Protein 7NFP (pdb70)

B-factor: mean 18.3, std 9.17, range [8.58, 90.01]

Radius of gyration: 16.6 Å; Cα contacts (8 Å, |Δi|>4): 398; chains: 7; bounding box: 24×45×26 Å

Secondary structure (DSSP, 8-state):
-HHHHHHHHHHHHHHHH--HHHHHHHHH-/-HHHHHHHHHHHHHHHH--HHHHHHHHH-/-HHHHHHHHHHHHHHHH--HHHHHHHHH-/-HHHHHHHHHHHHHHHH--HHHHHHHHH-/-HHHHHHHHHHHHHHHH--HHHHHHHHH-/-HHHHHHHHHHHHHHHH--HHHHHHHHH-/-HHHHHHHHHHHHHHHH--HHHHHHHHH-

Structure (mmCIF, N/CA/C/O backbone):
data_7NFP
#
_entry.id   7NFP
#
_cell.length_a   62.180
_cell.length_b   130.720
_cell.length_c   61.180
_cell.angle_alpha   90.00
_cell.angle_beta   90.00
_cell.angle_gamma   90.00
#
_symmetry.space_group_name_H-M   'C 2 2 21'
#
loop_
_entity.id
_entity.type
_entity.pdbx_description
1 polymer CC-Type2-(LaId)4-I17K
2 non-polymer GLYCEROL
3 water water
#
loop_
_atom_site.group_PDB
_atom_site.id
_atom_site.type_symbol
_atom_site.label_atom_id
_atom_site.label_alt_id
_atom_site.label_comp_id
_atom_site.label_asym_id
_atom_site.label_entity_id
_atom_site.label_seq_id
_atom_site.pdbx_PDB_ins_code
_atom_site.Cartn_x
_atom_site.Cartn_y
_atom_site.Cartn_z
_atom_site.occupancy
_atom_site.B_iso_or_equiv
_atom_site.auth_seq_id
_atom_site.auth_comp_id
_atom_site.auth_asym_id
_atom_site.auth_atom_id
_atom_site.pdbx_PDB_model_num
ATOM 4 N N . GLY A 1 2 ? 36.476 64.003 36.479 1.00 37.55 2 GLY A N 1
ATOM 5 C CA . GLY A 1 2 ? 36.850 64.057 35.077 1.00 30.31 2 GLY A CA 1
ATOM 6 C C . GLY A 1 2 ? 36.667 62.776 34.289 1.00 24.27 2 GLY A C 1
ATOM 7 O O . GLY A 1 2 ? 36.717 61.683 34.853 1.00 21.83 2 GLY A O 1
ATOM 8 N N . GLU A 1 3 ? 36.472 62.920 32.974 1.00 21.50 3 GLU A N 1
ATOM 9 C CA . GLU A 1 3 ? 36.305 61.754 32.114 1.00 22.25 3 GLU A CA 1
ATOM 10 C C . GLU A 1 3 ? 37.568 60.910 32.052 1.00 18.36 3 GLU A C 1
ATOM 11 O O . GLU A 1 3 ? 37.480 59.681 31.950 1.00 17.86 3 GLU A O 1
ATOM 17 N N . ILE A 1 4 ? 38.748 61.532 32.107 1.00 16.02 4 ILE A N 1
ATOM 18 C CA . ILE A 1 4 ? 39.980 60.746 32.079 1.00 15.24 4 ILE A CA 1
ATOM 19 C C . ILE A 1 4 ? 40.111 59.906 33.347 1.00 14.35 4 ILE A C 1
ATOM 20 O O . ILE A 1 4 ? 40.384 58.701 33.286 1.00 14.96 4 ILE A O 1
ATOM 25 N N . ALA A 1 5 ? 39.894 60.521 34.514 1.00 14.76 5 ALA A N 1
ATOM 26 C CA . ALA A 1 5 ? 39.950 59.767 35.764 1.00 15.06 5 ALA A CA 1
ATOM 27 C C . ALA A 1 5 ? 38.904 58.659 35.786 1.00 14.70 5 ALA A C 1
ATOM 28 O O . ALA A 1 5 ? 39.180 57.546 36.253 1.00 15.57 5 ALA A O 1
ATOM 30 N N . LYS A 1 6 ? 37.700 58.941 35.276 1.00 14.43 6 LYS A N 1
ATOM 31 C CA . LYS A 1 6 ? 36.664 57.912 35.220 1.00 15.96 6 LYS A CA 1
ATOM 32 C C . LYS A 1 6 ? 37.098 56.738 34.349 1.00 14.78 6 LYS A C 1
ATOM 33 O O . LYS A 1 6 ? 36.874 55.572 34.703 1.00 15.48 6 LYS A O 1
ATOM 39 N N . ALA A 1 7 ? 37.709 57.026 33.197 1.00 13.61 7 ALA A N 1
ATOM 40 C CA . ALA A 1 7 ? 38.174 55.958 32.318 1.00 13.08 7 ALA A CA 1
ATOM 41 C C . ALA A 1 7 ? 39.294 55.152 32.967 1.00 12.46 7 ALA A C 1
ATOM 42 O O . ALA A 1 7 ? 39.358 53.927 32.804 1.00 13.14 7 ALA A O 1
ATOM 44 N N . LEU A 1 8 ? 40.186 55.819 33.709 1.00 12.67 8 LEU A N 1
ATOM 45 C CA . LEU A 1 8 ? 41.227 55.099 34.438 1.00 11.77 8 LEU A CA 1
ATOM 46 C C . LEU A 1 8 ? 40.628 54.194 35.509 1.00 12.18 8 LEU A C 1
ATOM 47 O O . LEU A 1 8 ? 41.113 53.077 35.728 1.00 12.23 8 LEU A O 1
ATOM 52 N N . ARG A 1 9 ? 39.571 54.651 36.188 1.00 11.93 9 ARG A N 1
ATOM 53 C CA . ARG A 1 9 ? 38.902 53.788 37.158 1.00 12.64 9 ARG A CA 1
ATOM 54 C C . ARG A 1 9 ? 38.228 52.607 36.472 1.00 13.01 9 ARG A C 1
ATOM 55 O O . ARG A 1 9 ? 38.160 51.510 37.043 1.00 14.06 9 ARG A O 1
ATOM 63 N N . GLU A 1 10 ? 37.740 52.807 35.247 1.00 11.84 10 GLU A N 1
ATOM 64 C CA . GLU A 1 10 ? 37.156 51.703 34.500 1.00 13.22 10 GLU A CA 1
ATOM 65 C C . GLU A 1 10 ? 38.219 50.674 34.141 1.00 11.78 10 GLU A C 1
ATOM 66 O O . GLU A 1 10 ? 37.954 49.463 34.152 1.00 11.67 10 GLU A O 1
ATOM 72 N N . ILE A 1 11 ? 39.431 51.139 33.827 1.00 11.33 11 ILE A N 1
ATOM 73 C CA . ILE A 1 11 ? 40.555 50.234 33.599 1.00 10.40 11 ILE A CA 1
ATOM 74 C C . ILE A 1 11 ? 40.867 49.445 34.865 1.00 10.33 11 ILE A C 1
ATOM 75 O O . ILE A 1 11 ? 41.060 48.224 34.822 1.00 10.86 11 ILE A O 1
ATOM 80 N N . ALA A 1 12 ? 40.920 50.127 36.016 1.00 10.29 12 ALA A N 1
ATOM 81 C CA . ALA A 1 12 ? 41.167 49.431 37.280 1.00 10.23 12 ALA A CA 1
ATOM 82 C C . ALA A 1 12 ? 40.122 48.347 37.528 1.00 10.94 12 ALA A C 1
ATOM 83 O O . ALA A 1 12 ? 40.456 47.239 37.974 1.00 11.51 12 ALA A O 1
ATOM 85 N N . LYS A 1 13 ? 38.854 48.652 37.246 1.00 11.98 13 LYS A N 1
ATOM 86 C CA . LYS A 1 13 ? 37.781 47.682 37.444 1.00 11.78 13 LYS A CA 1
ATOM 87 C C . LYS A 1 13 ? 37.974 46.468 36.546 1.00 10.57 13 LYS A C 1
ATOM 88 O O . LYS A 1 13 ? 37.765 45.323 36.977 1.00 11.83 13 LYS A O 1
ATOM 94 N N . ALA A 1 14 ? 38.403 46.698 35.301 1.00 10.20 14 ALA A N 1
ATOM 95 C CA . ALA A 1 14 ? 38.658 45.594 34.384 1.00 10.04 14 ALA A CA 1
ATOM 96 C C . ALA A 1 14 ? 39.832 44.752 34.858 1.00 9.37 14 ALA A C 1
ATOM 97 O O . ALA A 1 14 ? 39.828 43.525 34.695 1.00 10.73 14 ALA A O 1
ATOM 99 N N . LEU A 1 15 ? 40.850 45.390 35.444 1.00 9.73 15 LEU A N 1
ATOM 100 C CA . LEU A 1 15 ? 41.986 44.637 35.969 1.00 9.84 15 LEU A CA 1
ATOM 101 C C . LEU A 1 15 ? 41.573 43.796 37.171 1.00 9.36 15 LEU A C 1
ATOM 102 O O . LEU A 1 15 ? 42.044 42.662 37.328 1.00 10.03 15 LEU A O 1
ATOM 107 N N . ARG A 1 16 ? 40.690 44.326 38.030 1.00 10.54 16 ARG A N 1
ATOM 108 C CA . ARG A 1 16 ? 40.141 43.508 39.112 1.00 10.48 16 ARG A CA 1
ATOM 109 C C . ARG A 1 16 ? 39.351 42.336 38.551 1.00 9.57 16 ARG A C 1
ATOM 110 O O . ARG A 1 16 ? 39.410 41.227 39.093 1.00 12.04 16 ARG A O 1
ATOM 118 N N . GLU A 1 17 ? 38.636 42.551 37.443 1.00 10.69 17 GLU A N 1
ATOM 119 C CA . GLU A 1 17 ? 37.908 41.458 36.805 1.00 11.87 17 GLU A CA 1
ATOM 120 C C . GLU A 1 17 ? 38.869 40.372 36.330 1.00 10.58 17 GLU A C 1
ATOM 121 O O . GLU A 1 17 ? 38.601 39.169 36.487 1.00 11.10 17 GLU A O 1
ATOM 127 N N . LYS A 1 18 ? 40.005 40.775 35.758 1.00 10.54 18 LYS A N 1
ATOM 128 C CA A LYS A 1 18 ? 41.005 39.797 35.352 0.33 10.19 18 LYS A CA 1
ATOM 129 C CA B LYS A 1 18 ? 41.019 39.806 35.354 0.67 9.77 18 LYS A CA 1
ATOM 130 C C . LYS A 1 18 ? 41.581 39.064 36.558 1.00 10.03 18 LYS A C 1
ATOM 131 O O . LYS A 1 18 ? 41.844 37.860 36.485 1.00 10.44 18 LYS A O 1
ATOM 142 N N . ALA A 1 19 ? 41.789 39.770 37.672 1.00 8.88 19 ALA A N 1
ATOM 143 C CA . ALA A 1 19 ? 42.319 39.116 38.874 1.00 9.99 19 ALA A CA 1
ATOM 144 C C . ALA A 1 19 ? 41.359 38.030 39.338 1.00 10.28 19 ALA A C 1
ATOM 145 O O . ALA A 1 19 ? 41.785 36.937 39.694 1.00 11.10 19 ALA A O 1
ATOM 159 N N . ALA A 1 21 ? 39.356 36.350 37.543 1.00 11.06 21 ALA A N 1
ATOM 160 C CA . ALA A 1 21 ? 39.407 35.266 36.566 1.00 9.63 21 ALA A CA 1
ATOM 161 C C . ALA A 1 21 ? 40.663 34.417 36.784 1.00 10.02 21 ALA A C 1
ATOM 162 O O . ALA A 1 21 ? 40.618 33.186 36.687 1.00 10.51 21 ALA A O 1
ATOM 164 N N . LEU A 1 22 ? 41.785 35.073 37.089 1.00 9.52 22 LEU A N 1
ATOM 165 C CA . LEU A 1 22 ? 43.000 34.330 37.416 1.00 10.10 22 LEU A CA 1
ATOM 166 C C . LEU A 1 22 ? 42.805 33.478 38.668 1.00 10.48 22 LEU A C 1
ATOM 167 O O . LEU A 1 22 ? 43.313 32.353 38.745 1.00 10.32 22 LEU A O 1
ATOM 172 N N . ARG A 1 23 ? 42.068 33.987 39.658 1.00 10.71 23 ARG A N 1
ATOM 173 C CA . ARG A 1 23 ? 41.778 33.168 40.833 1.00 11.36 23 ARG A CA 1
ATOM 174 C C . ARG A 1 23 ? 40.928 31.957 40.466 1.00 11.49 23 ARG A C 1
ATOM 175 O O . ARG A 1 23 ? 41.084 30.893 41.071 1.00 12.54 23 ARG A O 1
ATOM 183 N N . GLU A 1 24 ? 40.031 32.095 39.481 1.00 11.90 24 GLU A N 1
ATOM 184 C CA . GLU A 1 24 ? 39.250 30.949 39.023 1.00 13.00 24 GLU A CA 1
ATOM 185 C C . GLU A 1 24 ? 40.157 29.903 38.402 1.00 11.18 24 GLU A C 1
ATOM 186 O O . GLU A 1 24 ? 39.904 28.697 38.526 1.00 12.00 24 GLU A O 1
ATOM 192 N N . ILE A 1 25 ? 41.193 30.348 37.685 1.00 11.29 25 ILE A N 1
ATOM 193 C CA . ILE A 1 25 ? 42.162 29.416 37.118 1.00 10.78 25 ILE A CA 1
ATOM 194 C C . ILE A 1 25 ? 42.875 28.658 38.228 1.00 10.66 25 ILE A C 1
ATOM 195 O O . ILE A 1 25 ? 43.025 27.434 38.164 1.00 10.79 25 ILE A O 1
ATOM 200 N N . ALA A 1 26 ? 43.331 29.372 39.264 1.00 10.23 26 ALA A N 1
ATOM 201 C CA . ALA A 1 26 ? 43.969 28.692 40.391 1.00 10.50 26 ALA A CA 1
ATOM 202 C C . ALA A 1 26 ? 43.030 27.669 41.021 1.00 11.06 26 ALA A C 1
ATOM 203 O O . ALA A 1 26 ? 43.445 26.553 41.345 1.00 12.58 26 ALA A O 1
ATOM 205 N N . LYS A 1 27 ? 41.758 28.032 41.195 1.00 11.26 27 LYS A N 1
ATOM 206 C CA . LYS A 1 27 ? 40.788 27.110 41.780 1.00 12.13 27 LYS A CA 1
ATOM 207 C C . LYS A 1 27 ? 40.620 25.867 40.914 1.00 13.07 27 LYS A C 1
ATOM 208 O O . LYS A 1 27 ? 40.565 24.738 41.430 1.00 13.66 27 LYS A O 1
ATOM 214 N N . ALA A 1 28 ? 40.552 26.051 39.592 1.00 12.38 28 ALA A N 1
ATOM 215 C CA . ALA A 1 28 ? 40.428 24.910 38.689 1.00 11.92 28 ALA A CA 1
ATOM 216 C C . ALA A 1 28 ? 41.649 24.005 38.781 1.00 12.63 28 ALA A C 1
ATOM 217 O O . ALA A 1 28 ? 41.526 22.773 38.753 1.00 15.06 28 ALA A O 1
ATOM 219 N N . LEU A 1 29 ? 42.838 24.597 38.899 1.00 11.50 29 LEU A N 1
ATOM 220 C CA . LEU A 1 29 ? 44.056 23.798 38.991 1.00 12.69 29 LEU A CA 1
ATOM 221 C C . LEU A 1 29 ? 44.117 23.023 40.305 1.00 14.36 29 LEU A C 1
ATOM 222 O O . LEU A 1 29 ? 44.555 21.866 40.324 1.00 17.51 29 LEU A O 1
ATOM 227 N N . ARG A 1 30 ? 43.669 23.631 41.411 1.00 13.90 30 ARG A N 1
ATOM 228 C CA . ARG A 1 30 ? 43.631 22.906 42.683 1.00 13.95 30 ARG A CA 1
ATOM 229 C C . ARG A 1 30 ? 42.685 21.716 42.613 1.00 17.79 30 ARG A C 1
ATOM 230 O O . ARG A 1 30 ? 42.928 20.686 43.258 1.00 19.48 30 ARG A O 1
ATOM 238 N N . GLY A 1 31 ? 41.609 21.839 41.841 1.00 19.06 31 GLY A N 1
ATOM 239 C CA . GLY A 1 31 ? 40.599 20.804 41.757 1.00 21.66 31 GLY A CA 1
ATOM 240 C C . GLY A 1 31 ? 40.931 19.722 40.754 1.00 24.27 31 GLY A C 1
ATOM 241 O O . GLY A 1 31 ? 40.296 18.663 40.755 1.00 28.12 31 GLY A O 1
ATOM 245 N N . GLY B 1 2 ? 56.165 63.222 20.266 1.00 25.70 2 GLY B N 1
ATOM 246 C CA . GLY B 1 2 ? 56.252 63.465 21.696 1.00 23.95 2 GLY B CA 1
ATOM 247 C C . GLY B 1 2 ? 56.818 62.344 22.548 1.00 22.85 2 GLY B C 1
ATOM 248 O O . GLY B 1 2 ? 56.635 61.170 22.227 1.00 21.54 2 GLY B O 1
ATOM 249 N N . GLU B 1 3 ? 57.491 62.712 23.646 1.00 22.87 3 GLU B N 1
ATOM 250 C CA . GLU B 1 3 ? 58.116 61.711 24.508 1.00 22.87 3 GLU B CA 1
ATOM 251 C C . GLU B 1 3 ? 57.076 60.861 25.222 1.00 19.58 3 GLU B C 1
ATOM 252 O O . GLU B 1 3 ? 57.280 59.658 25.405 1.00 19.16 3 GLU B O 1
ATOM 258 N N . ILE B 1 4 ? 55.959 61.459 25.639 1.00 18.04 4 ILE B N 1
ATOM 259 C CA . ILE B 1 4 ? 54.917 60.674 26.293 1.00 16.16 4 ILE B CA 1
ATOM 260 C C . ILE B 1 4 ? 54.286 59.706 25.301 1.00 15.44 4 ILE B C 1
ATOM 261 O O . ILE B 1 4 ? 54.125 58.516 25.593 1.00 14.60 4 ILE B O 1
ATOM 266 N N . ALA B 1 5 ? 53.941 60.195 24.106 1.00 15.49 5 ALA B N 1
ATOM 267 C CA . ALA B 1 5 ? 53.372 59.313 23.090 1.00 15.37 5 ALA B CA 1
ATOM 268 C C . ALA B 1 5 ? 54.345 58.200 22.716 1.00 14.91 5 ALA B C 1
ATOM 269 O O . ALA B 1 5 ? 53.939 57.048 22.542 1.00 15.79 5 ALA B O 1
ATOM 271 N N . LYS B 1 6 ? 55.634 58.522 22.596 1.00 14.97 6 LYS B N 1
ATOM 272 C CA . LYS B 1 6 ? 56.622 57.497 22.269 1.00 16.58 6 LYS B CA 1
ATOM 273 C C . LYS B 1 6 ? 56.685 56.426 23.350 1.00 14.93 6 LYS B C 1
ATOM 274 O O . LYS B 1 6 ? 56.795 55.232 23.048 1.00 16.25 6 LYS B O 1
ATOM 280 N N . ALA B 1 7 ? 56.634 56.837 24.618 1.00 13.09 7 ALA B N 1
ATOM 281 C CA . ALA B 1 7 ? 56.672 55.883 25.719 1.00 13.58 7 ALA B CA 1
ATOM 282 C C . ALA B 1 7 ? 55.428 55.009 25.722 1.00 12.44 7 ALA B C 1
ATOM 283 O O . ALA B 1 7 ? 55.509 53.809 25.994 1.00 13.40 7 ALA B O 1
ATOM 285 N N . LEU B 1 8 ? 54.269 55.589 25.402 1.00 12.24 8 LEU B N 1
ATOM 286 C CA . LEU B 1 8 ? 53.058 54.787 25.283 1.00 11.08 8 LEU B CA 1
ATOM 287 C C . LEU B 1 8 ? 53.176 53.781 24.144 1.00 11.69 8 LEU B C 1
ATOM 288 O O . LEU B 1 8 ? 52.725 52.636 24.267 1.00 12.58 8 LEU B O 1
ATOM 293 N N . ARG B 1 9 ? 53.782 54.183 23.025 1.00 12.30 9 ARG B N 1
ATOM 294 C CA . ARG B 1 9 ? 54.022 53.226 21.951 1.00 13.58 9 ARG B CA 1
ATOM 295 C C . ARG B 1 9 ? 54.992 52.131 22.380 1.00 12.22 9 ARG B C 1
ATOM 296 O O . ARG B 1 9 ? 54.870 50.985 21.930 1.00 13.55 9 ARG B O 1
ATOM 304 N N . GLU B 1 10 ? 55.942 52.450 23.259 1.00 13.16 10 GLU B N 1
ATOM 305 C CA . GLU B 1 10 ? 56.827 51.414 23.786 1.00 13.65 10 GLU B CA 1
ATOM 306 C C . GLU B 1 10 ? 56.053 50.434 24.659 1.00 12.03 10 GLU B C 1
ATOM 307 O O . GLU B 1 10 ? 56.320 49.226 24.636 1.00 12.87 10 GLU B O 1
ATOM 313 N N . ILE B 1 11 ? 55.080 50.934 25.422 1.00 10.79 11 ILE B N 1
ATOM 314 C CA . ILE B 1 11 ? 54.190 50.051 26.170 1.00 10.34 11 ILE B CA 1
ATOM 315 C C . ILE B 1 11 ? 53.418 49.143 25.221 1.00 10.55 11 ILE B C 1
ATOM 316 O O . ILE B 1 11 ? 53.318 47.931 25.446 1.00 11.43 11 ILE B O 1
ATOM 321 N N . ALA B 1 12 ? 52.883 49.703 24.129 1.00 10.54 12 ALA B N 1
ATOM 322 C CA . ALA B 1 12 ? 52.161 48.878 23.159 1.00 11.43 12 ALA B CA 1
ATOM 323 C C . ALA B 1 12 ? 53.064 47.796 22.578 1.00 11.45 12 ALA B C 1
ATOM 324 O O . ALA B 1 12 ? 52.635 46.649 22.397 1.00 11.75 12 ALA B O 1
ATOM 326 N N . LYS B 1 13 ? 54.323 48.139 22.292 1.00 11.39 13 LYS B N 1
ATOM 327 C CA . LYS B 1 13 ? 55.255 47.159 21.740 1.00 12.18 13 LYS B CA 1
ATOM 328 C C . LYS B 1 13 ? 55.518 46.031 22.735 1.00 11.04 13 LYS B C 1
ATOM 329 O O . LYS B 1 13 ? 55.573 44.854 22.354 1.00 12.15 13 LYS B O 1
ATOM 335 N N . ALA B 1 14 ? 55.664 46.367 24.017 1.00 10.81 14 ALA B N 1
ATOM 336 C CA . ALA B 1 14 ? 55.858 45.341 25.036 1.00 11.21 14 ALA B CA 1
ATOM 337 C C . ALA B 1 14 ? 54.624 44.455 25.167 1.00 10.22 14 ALA B C 1
ATOM 338 O O . ALA B 1 14 ? 54.739 43.243 25.397 1.00 10.71 14 ALA B O 1
ATOM 340 N N . LEU B 1 15 ? 53.432 45.038 25.030 1.00 10.61 15 LEU B N 1
ATOM 341 C CA . LEU B 1 15 ? 52.215 44.232 25.054 1.00 9.85 15 LEU B CA 1
ATOM 342 C C . LEU B 1 15 ? 52.150 43.291 23.855 1.00 10.39 15 LEU B C 1
ATOM 343 O O . LEU B 1 15 ? 51.667 42.159 23.976 1.00 10.90 15 LEU B O 1
ATOM 348 N N . ARG B 1 16 ? 52.634 43.731 22.689 1.00 11.56 16 ARG B N 1
ATOM 349 C CA . ARG B 1 16 ? 52.729 42.818 21.550 1.00 12.03 16 ARG B CA 1
ATOM 350 C C . ARG B 1 16 ? 53.709 41.685 21.823 1.00 12.30 16 ARG B C 1
ATOM 351 O O . ARG B 1 16 ? 53.509 40.562 21.342 1.00 13.06 16 ARG B O 1
ATOM 359 N N . GLU B 1 17 ? 54.760 41.944 22.602 1.00 12.40 17 GLU B N 1
ATOM 360 C CA . GLU B 1 17 ? 55.675 40.868 22.972 1.00 14.81 17 GLU B CA 1
ATOM 361 C C . GLU B 1 17 ? 54.989 39.871 23.894 1.00 11.45 17 GLU B C 1
ATOM 362 O O . GLU B 1 17 ? 55.206 38.656 23.782 1.00 12.39 17 GLU B O 1
ATOM 368 N N . LYS B 1 18 ? 54.135 40.360 24.793 1.00 11.17 18 LYS B N 1
ATOM 369 C CA . LYS B 1 18 ? 53.350 39.451 25.617 1.00 10.07 18 LYS B CA 1
ATOM 370 C C . LYS B 1 18 ? 52.388 38.636 24.768 1.00 9.04 18 LYS B C 1
ATOM 371 O O . LYS B 1 18 ? 52.199 37.445 25.021 1.00 10.29 18 LYS B O 1
ATOM 377 N N . ALA B 1 19 ? 51.763 39.256 23.764 1.00 9.44 19 ALA B N 1
ATOM 378 C CA . ALA B 1 19 ? 50.857 38.522 22.882 1.00 10.00 19 ALA B CA 1
ATOM 379 C C . ALA B 1 19 ? 51.611 37.420 22.139 1.00 10.33 19 ALA B C 1
ATOM 380 O O . ALA B 1 19 ? 51.102 36.314 21.978 1.00 10.48 19 ALA B O 1
ATOM 394 N N . ALA B 1 21 ? 54.194 35.828 23.240 1.00 10.10 21 ALA B N 1
ATOM 395 C CA . ALA B 1 21 ? 54.441 34.777 24.224 1.00 10.39 21 ALA B CA 1
ATOM 396 C C . ALA B 1 21 ? 53.185 33.956 24.484 1.00 9.27 21 ALA B C 1
ATOM 397 O O . ALA B 1 21 ? 53.254 32.727 24.618 1.00 11.38 21 ALA B O 1
ATOM 399 N N . LEU B 1 22 ? 52.034 34.625 24.560 1.00 9.25 22 LEU B N 1
ATOM 400 C CA . LEU B 1 22 ? 50.788 33.897 24.774 1.00 9.10 22 LEU B CA 1
ATOM 401 C C . LEU B 1 22 ? 50.459 33.006 23.583 1.00 9.36 22 LEU B C 1
ATOM 402 O O . LEU B 1 22 ? 49.938 31.896 23.757 1.00 10.64 22 LEU B O 1
ATOM 407 N N . ARG B 1 23 ? 50.757 33.463 22.365 1.00 9.68 23 ARG B N 1
ATOM 408 C CA . ARG B 1 23 ? 50.598 32.581 21.209 1.00 10.95 23 ARG B CA 1
ATOM 409 C C . ARG B 1 23 ? 51.519 31.372 21.316 1.00 11.18 23 ARG B C 1
ATOM 410 O O . ARG B 1 23 ? 51.135 30.261 20.940 1.00 13.43 23 ARG B O 1
ATOM 418 N N . GLU B 1 24 ? 52.734 31.566 21.838 1.00 11.34 24 GLU B N 1
ATOM 419 C CA . GLU B 1 24 ? 53.642 30.437 22.034 1.00 12.94 24 GLU B CA 1
ATOM 420 C C . GLU B 1 24 ? 53.075 29.443 23.036 1.00 12.25 24 GLU B C 1
ATOM 421 O O . GLU B 1 24 ? 53.234 28.228 22.868 1.00 13.89 24 GLU B O 1
ATOM 427 N N . ILE B 1 25 ? 52.410 29.939 24.081 1.00 11.56 25 ILE B N 1
ATOM 428 C CA . ILE B 1 25 ? 51.771 29.050 25.048 1.00 11.19 25 ILE B CA 1
ATOM 429 C C . ILE B 1 25 ? 50.663 28.256 24.375 1.00 10.71 25 ILE B C 1
ATOM 430 O O . ILE B 1 25 ? 50.556 27.039 24.557 1.00 12.47 25 ILE B O 1
ATOM 435 N N . ALA B 1 26 ? 49.832 28.932 23.573 1.00 11.00 26 ALA B N 1
ATOM 436 C CA . ALA B 1 26 ? 48.766 28.232 22.858 1.00 11.72 26 ALA B CA 1
ATOM 437 C C . ALA B 1 26 ? 49.339 27.142 21.962 1.00 11.52 26 ALA B C 1
ATOM 438 O O . ALA B 1 26 ? 48.846 26.009 21.952 1.00 13.34 26 ALA B O 1
ATOM 440 N N . LYS B 1 27 ? 50.402 27.456 21.220 1.00 12.70 27 LYS B N 1
ATOM 441 C CA . LYS B 1 27 ? 50.975 26.459 20.320 1.00 14.00 27 LYS B CA 1
ATOM 442 C C . LYS B 1 27 ? 51.605 25.312 21.099 1.00 13.60 27 LYS B C 1
ATOM 443 O O . LYS B 1 27 ? 51.526 24.154 20.673 1.00 16.41 27 LYS B O 1
ATOM 449 N N . ALA B 1 28 ? 52.215 25.606 22.252 1.00 13.95 28 ALA B N 1
ATOM 450 C CA . ALA B 1 28 ? 52.798 24.542 23.064 1.00 14.62 28 ALA B CA 1
ATOM 451 C C . ALA B 1 28 ? 51.726 23.580 23.561 1.00 14.16 28 ALA B C 1
ATOM 452 O O . ALA B 1 28 ? 51.944 22.365 23.609 1.00 17.02 28 ALA B O 1
ATOM 454 N N . LEU B 1 29 ? 50.553 24.105 23.912 1.00 14.23 29 LEU B N 1
ATOM 455 C CA . LEU B 1 29 ? 49.469 23.263 24.405 1.00 14.78 29 LEU B CA 1
ATOM 456 C C . LEU B 1 29 ? 48.837 22.455 23.283 1.00 19.23 29 LEU B C 1
ATOM 457 O O . LEU B 1 29 ? 48.361 21.340 23.519 1.00 23.16 29 LEU B O 1
ATOM 462 N N . ARG B 1 30 ? 48.826 22.996 22.065 1.00 20.48 30 ARG B N 1
ATOM 463 C CA . ARG B 1 30 ? 48.315 22.251 20.921 1.00 23.11 30 ARG B CA 1
ATOM 464 C C . ARG B 1 30 ? 49.279 21.157 20.491 1.00 28.01 30 ARG B C 1
ATOM 465 O O . ARG B 1 30 ? 48.846 20.129 19.963 1.00 29.35 30 ARG B O 1
ATOM 473 N N . GLY B 1 31 ? 50.576 21.360 20.692 1.00 31.32 31 GLY B N 1
ATOM 474 C CA . GLY B 1 31 ? 51.563 20.365 20.317 1.00 34.92 31 GLY B CA 1
ATOM 475 C C . GLY B 1 31 ? 51.609 19.214 21.301 1.00 37.98 31 GLY B C 1
ATOM 476 O O . GLY B 1 31 ? 51.158 19.348 22.440 1.00 39.59 31 GLY B O 1
ATOM 480 N N . GLY C 1 2 ? 45.328 64.367 43.521 1.00 27.91 2 GLY C N 1
ATOM 481 C CA . GLY C 1 2 ? 44.494 64.481 42.339 1.00 24.29 2 GLY C CA 1
ATOM 482 C C . GLY C 1 2 ? 43.732 63.230 41.954 1.00 20.31 2 GLY C C 1
ATOM 483 O O . GLY C 1 2 ? 44.155 62.113 42.276 1.00 18.89 2 GLY C O 1
ATOM 484 N N . GLU C 1 3 ? 42.619 63.427 41.239 1.00 20.91 3 GLU C N 1
ATOM 485 C CA . GLU C 1 3 ? 41.782 62.304 40.822 1.00 19.70 3 GLU C CA 1
ATOM 486 C C . GLU C 1 3 ? 42.516 61.385 39.856 1.00 17.33 3 GLU C C 1
ATOM 487 O O . GLU C 1 3 ? 42.328 60.165 39.896 1.00 17.25 3 GLU C O 1
ATOM 493 N N . ILE C 1 4 ? 43.334 61.945 38.960 1.00 15.20 4 ILE C N 1
ATOM 494 C CA . ILE C 1 4 ? 44.056 61.101 38.009 1.00 14.77 4 ILE C CA 1
ATOM 495 C C . ILE C 1 4 ? 45.067 60.223 38.732 1.00 14.37 4 ILE C C 1
ATOM 496 O O . ILE C 1 4 ? 45.125 59.006 38.508 1.00 13.80 4 ILE C O 1
ATOM 501 N N . ALA C 1 5 ? 45.865 60.819 39.624 1.00 15.37 5 ALA C N 1
ATOM 502 C CA . ALA C 1 5 ? 46.838 60.039 40.386 1.00 14.78 5 ALA C CA 1
ATOM 503 C C . ALA C 1 5 ? 46.153 58.986 41.249 1.00 14.54 5 ALA C C 1
ATOM 504 O O . ALA C 1 5 ? 46.647 57.860 41.372 1.00 15.19 5 ALA C O 1
ATOM 506 N N . LYS C 1 6 ? 45.021 59.333 41.866 1.00 15.51 6 LYS C N 1
ATOM 507 C CA . LYS C 1 6 ? 44.275 58.352 42.653 1.00 15.50 6 LYS C CA 1
ATOM 508 C C . LYS C 1 6 ? 43.854 57.168 41.791 1.00 14.33 6 LYS C C 1
ATOM 509 O O . LYS C 1 6 ? 43.956 56.007 42.211 1.00 14.61 6 LYS C O 1
ATOM 515 N N . ALA C 1 7 ? 43.363 57.446 40.586 1.00 13.88 7 ALA C N 1
ATOM 516 C CA . ALA C 1 7 ? 42.921 56.370 39.708 1.00 12.17 7 ALA C CA 1
ATOM 517 C C . ALA C 1 7 ? 44.093 55.501 39.269 1.00 11.44 7 ALA C C 1
ATOM 518 O O . ALA C 1 7 ? 43.950 54.280 39.140 1.00 11.97 7 ALA C O 1
ATOM 520 N N . LEU C 1 8 ? 45.257 56.113 39.024 1.00 11.50 8 LEU C N 1
ATOM 521 C CA . LEU C 1 8 ? 46.448 55.340 38.691 1.00 11.77 8 LEU C CA 1
ATOM 522 C C . LEU C 1 8 ? 46.877 54.453 39.856 1.00 11.98 8 LEU C C 1
ATOM 523 O O . LEU C 1 8 ? 47.317 53.319 39.645 1.00 11.48 8 LEU C O 1
ATOM 528 N N . ARG C 1 9 ? 46.746 54.941 41.092 1.00 12.55 9 ARG C N 1
ATOM 529 C CA . ARG C 1 9 ? 47.037 54.090 42.242 1.00 12.34 9 ARG C CA 1
ATOM 530 C C . ARG C 1 9 ? 46.024 52.959 42.361 1.00 12.41 9 ARG C C 1
ATOM 531 O O . ARG C 1 9 ? 46.374 51.859 42.807 1.00 12.66 9 ARG C O 1
ATOM 539 N N . GLU C 1 10 ? 44.773 53.207 41.963 1.00 12.35 10 GLU C N 1
ATOM 540 C CA . GLU C 1 10 ? 43.773 52.143 41.950 1.00 11.62 10 GLU C CA 1
ATOM 541 C C . GLU C 1 10 ? 44.136 51.066 40.933 1.00 11.36 10 GLU C C 1
ATOM 542 O O . GLU C 1 10 ? 43.926 49.872 41.179 1.00 11.69 10 GLU C O 1
ATOM 548 N N . ILE C 1 11 ? 44.678 51.472 39.786 1.00 10.38 11 ILE C N 1
ATOM 549 C CA . ILE C 1 11 ? 45.185 50.520 38.803 1.00 10.24 11 ILE C CA 1
ATOM 550 C C . ILE C 1 11 ? 46.327 49.703 39.395 1.00 9.67 11 ILE C C 1
ATOM 551 O O . ILE C 1 11 ? 46.369 48.477 39.255 1.00 10.52 11 ILE C O 1
ATOM 556 N N . ALA C 1 12 ? 47.275 50.367 40.068 1.00 10.08 12 ALA C N 1
ATOM 557 C CA . ALA C 1 12 ? 48.370 49.629 40.700 1.00 11.24 12 ALA C CA 1
ATOM 558 C C . ALA C 1 12 ? 47.847 48.596 41.690 1.00 11.03 12 ALA C C 1
ATOM 559 O O . ALA C 1 12 ? 48.370 47.478 41.753 1.00 11.67 12 ALA C O 1
ATOM 561 N N . LYS C 1 13 ? 46.839 48.959 42.496 1.00 11.06 13 LYS C N 1
ATOM 562 C CA . LYS C 1 13 ? 46.300 48.014 43.473 1.00 11.68 13 LYS C CA 1
ATOM 563 C C . LYS C 1 13 ? 45.676 46.809 42.780 1.00 10.35 13 LYS C C 1
ATOM 564 O O . LYS C 1 13 ? 45.868 45.663 43.212 1.00 12.28 13 LYS C O 1
ATOM 570 N N . ALA C 1 14 ? 44.938 47.048 41.690 1.00 10.85 14 ALA C N 1
ATOM 571 C CA . ALA C 1 14 ? 44.362 45.941 40.932 1.00 10.59 14 ALA C CA 1
ATOM 572 C C . ALA C 1 14 ? 45.448 45.031 40.372 1.00 9.30 14 ALA C C 1
ATOM 573 O O . ALA C 1 14 ? 45.298 43.799 40.361 1.00 11.05 14 ALA C O 1
ATOM 575 N N . LEU C 1 15 ? 46.551 45.618 39.900 1.00 9.92 15 LEU C N 1
ATOM 576 C CA . LEU C 1 15 ? 47.657 44.814 39.392 1.00 9.78 15 LEU C CA 1
ATOM 577 C C . LEU C 1 15 ? 48.296 43.982 40.497 1.00 9.91 15 LEU C C 1
ATOM 578 O O . LEU C 1 15 ? 48.696 42.832 40.261 1.00 10.26 15 LEU C O 1
ATOM 583 N N . ARG C 1 16 ? 48.394 44.531 41.712 1.00 9.69 16 ARG C N 1
ATOM 584 C CA . ARG C 1 16 ? 48.892 43.733 42.831 1.00 10.60 16 ARG C CA 1
ATOM 585 C C . ARG C 1 16 ? 47.960 42.568 43.135 1.00 9.78 16 ARG C C 1
ATOM 586 O O . ARG C 1 16 ? 48.419 41.485 43.520 1.00 12.44 16 ARG C O 1
ATOM 594 N N . GLU C 1 17 ? 46.653 42.754 42.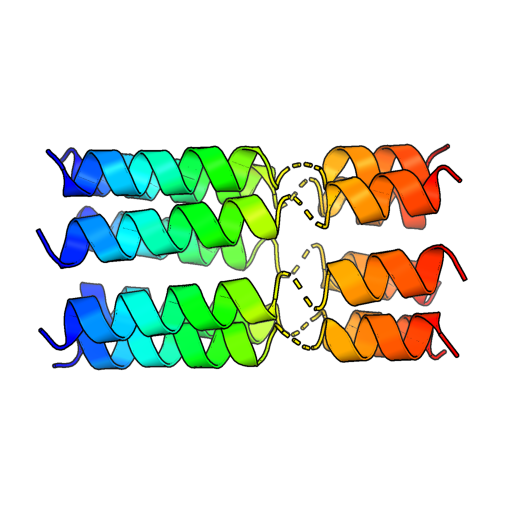946 1.00 9.69 17 GLU C N 1
ATOM 595 C CA . GLU C 1 17 ? 45.744 41.630 43.138 1.00 11.32 17 GLU C CA 1
ATOM 596 C C . GLU C 1 17 ? 45.878 40.599 42.025 1.00 10.50 17 GLU C C 1
ATOM 597 O O . GLU C 1 17 ? 45.688 39.400 42.269 1.00 10.95 17 GLU C O 1
ATOM 603 N N . LYS C 1 18 ? 46.240 41.027 40.810 1.00 9.98 18 LYS C N 1
ATOM 604 C CA . LYS C 1 18 ? 46.554 40.049 39.774 1.00 9.72 18 LYS C CA 1
ATOM 605 C C . LYS C 1 18 ? 47.812 39.275 40.129 1.00 9.19 18 LYS C C 1
ATOM 606 O O . LYS C 1 18 ? 47.885 38.063 39.893 1.00 10.20 18 LYS C O 1
ATOM 612 N N . ALA C 1 19 ? 48.805 39.948 40.708 1.00 9.55 19 ALA C N 1
ATOM 613 C CA . ALA C 1 19 ? 50.022 39.260 41.153 1.00 9.70 19 ALA C CA 1
ATOM 614 C C . ALA C 1 19 ? 49.689 38.209 42.202 1.00 9.97 19 ALA C C 1
ATOM 615 O O . ALA C 1 19 ? 50.230 37.108 42.162 1.00 10.93 19 ALA C O 1
ATOM 629 N N . ALA C 1 21 ? 46.935 36.551 42.486 1.00 9.87 21 ALA C N 1
ATOM 630 C CA . ALA C 1 21 ? 46.281 35.445 41.794 1.00 10.37 21 ALA C CA 1
ATOM 631 C C . ALA C 1 21 ? 47.286 34.583 41.028 1.00 10.04 21 ALA C C 1
ATOM 632 O O . ALA C 1 21 ? 47.149 33.357 40.978 1.00 10.74 21 ALA C O 1
ATOM 634 N N . LEU C 1 22 ? 48.290 35.230 40.429 1.00 9.38 22 LEU C N 1
ATOM 635 C CA . LEU C 1 22 ? 49.332 34.484 39.732 1.00 8.91 22 LEU C CA 1
ATOM 636 C C . LEU C 1 22 ? 50.170 33.649 40.698 1.00 8.62 22 LEU C C 1
ATOM 637 O O . LEU C 1 22 ? 50.545 32.514 40.372 1.00 10.19 22 LEU C O 1
ATOM 642 N N . ARG C 1 23 ? 50.487 34.183 41.885 1.00 9.28 23 ARG C N 1
ATOM 643 C CA . ARG C 1 23 ? 51.149 33.363 42.900 1.00 10.43 23 ARG C CA 1
ATOM 644 C C . ARG C 1 23 ? 50.256 32.207 43.321 1.00 10.51 23 ARG C C 1
ATOM 645 O O . ARG C 1 23 ? 50.746 31.109 43.612 1.00 11.71 23 ARG C O 1
ATOM 653 N N . GLU C 1 24 ? 48.946 32.433 43.352 1.00 10.42 24 GLU C N 1
ATOM 654 C CA . GLU C 1 24 ? 48.018 31.367 43.706 1.00 11.14 24 GLU C CA 1
ATOM 655 C C . GLU C 1 24 ? 48.033 30.262 42.654 1.00 11.02 24 GLU C C 1
ATOM 656 O O . GLU C 1 24 ? 47.949 29.068 42.989 1.00 12.23 24 GLU C O 1
ATOM 662 N N . ILE C 1 25 ? 48.148 30.644 41.378 1.00 10.35 25 ILE C N 1
ATOM 663 C CA . ILE C 1 25 ? 48.272 29.668 40.299 1.00 9.98 25 ILE C CA 1
ATOM 664 C C . ILE C 1 25 ? 49.560 28.871 40.448 1.00 10.93 25 ILE C C 1
ATOM 665 O O . ILE C 1 25 ? 49.563 27.642 40.309 1.00 12.20 25 ILE C O 1
ATOM 670 N N . ALA C 1 26 ? 50.675 29.558 40.723 1.00 10.99 26 ALA C N 1
ATOM 671 C CA . ALA C 1 26 ? 51.948 28.869 40.917 1.00 11.63 26 ALA C CA 1
ATOM 672 C C . ALA C 1 26 ? 51.854 27.845 42.040 1.00 12.33 26 ALA C C 1
ATOM 673 O O . ALA C 1 26 ? 52.329 26.712 41.899 1.00 13.79 26 ALA C O 1
ATOM 675 N N . LYS C 1 27 ? 51.232 28.221 43.162 1.00 11.70 27 LYS C N 1
ATOM 676 C CA . LYS C 1 27 ? 51.056 27.281 44.272 1.00 11.15 27 LYS C CA 1
ATOM 677 C C . LYS C 1 27 ? 50.173 26.099 43.871 1.00 11.09 27 LYS C C 1
ATOM 678 O O . LYS C 1 27 ? 50.469 24.949 44.218 1.00 12.83 27 LYS C O 1
ATOM 684 N N . ALA C 1 28 ? 49.089 26.356 43.135 1.00 11.50 28 ALA C N 1
ATOM 685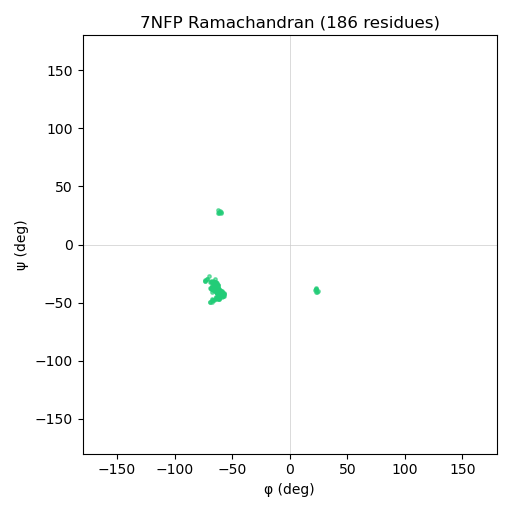 C CA . ALA C 1 28 ? 48.219 25.262 42.710 1.00 12.63 28 ALA C CA 1
ATOM 686 C C . ALA C 1 28 ? 48.957 24.280 41.811 1.00 12.88 28 ALA C C 1
ATOM 687 O O . ALA C 1 28 ? 48.704 23.068 41.870 1.00 15.80 28 ALA C O 1
ATOM 689 N N . LEU C 1 29 ? 49.884 24.780 40.984 1.00 13.49 29 LEU C N 1
ATOM 690 C CA . LEU C 1 29 ? 50.653 23.905 40.106 1.00 14.44 29 LEU C CA 1
ATOM 691 C C . LEU C 1 29 ? 51.692 23.113 40.882 1.00 16.32 29 LEU C C 1
ATOM 692 O O . LEU C 1 29 ? 52.008 21.977 40.512 1.00 19.99 29 LEU C O 1
ATOM 697 N N . ARG C 1 30 ? 52.228 23.685 41.961 1.00 19.10 30 ARG C N 1
ATOM 698 C CA . ARG C 1 30 ? 53.163 22.938 42.793 1.00 23.38 30 ARG C CA 1
ATOM 699 C C . ARG C 1 30 ? 52.462 21.817 43.545 1.00 27.48 30 ARG C C 1
ATOM 700 O O . ARG C 1 30 ? 53.062 20.766 43.786 1.00 28.43 30 ARG C O 1
ATOM 708 N N . GLY C 1 31 ? 51.200 22.012 43.908 1.00 30.47 31 GLY C N 1
ATOM 709 C CA . GLY C 1 31 ? 50.444 20.990 44.603 1.00 33.73 31 GLY C CA 1
ATOM 710 C C . GLY C 1 31 ? 49.869 19.948 43.667 1.00 37.06 31 GLY C C 1
ATOM 711 O O . GLY C 1 31 ? 49.556 18.834 44.091 1.00 38.89 31 GLY C O 1
ATOM 715 N N . GLY D 1 2 ? 56.454 64.055 41.061 1.00 33.19 2 GLY D N 1
ATOM 716 C CA . GLY D 1 2 ? 55.030 64.320 40.995 1.00 27.44 2 GLY D CA 1
ATOM 717 C C . GLY D 1 2 ? 54.165 63.126 41.339 1.00 22.50 2 GLY D C 1
ATOM 718 O O . GLY D 1 2 ? 54.612 61.982 41.227 1.00 21.02 2 GLY D O 1
ATOM 719 N N . GLU D 1 3 ? 52.924 63.397 41.753 1.00 20.15 3 GLU D N 1
ATOM 720 C CA . GLU D 1 3 ? 52.013 62.326 42.145 1.00 20.46 3 GLU D CA 1
ATOM 721 C C . GLU D 1 3 ? 51.685 61.417 40.972 1.00 18.11 3 GLU D C 1
ATOM 722 O O . GLU D 1 3 ? 51.505 60.210 41.159 1.00 17.24 3 GLU D O 1
ATOM 728 N N . ILE D 1 4 ? 51.595 61.967 39.761 1.00 16.43 4 ILE D N 1
ATOM 729 C CA . ILE D 1 4 ? 51.282 61.125 38.608 1.00 15.88 4 ILE D CA 1
ATOM 730 C C . ILE D 1 4 ? 52.444 60.192 38.299 1.00 15.45 4 ILE D C 1
ATOM 731 O O . ILE D 1 4 ? 52.261 58.978 38.159 1.00 14.78 4 ILE D O 1
ATOM 736 N N . ALA D 1 5 ? 53.662 60.733 38.220 1.00 16.45 5 ALA D N 1
ATOM 737 C CA . ALA D 1 5 ? 54.822 59.881 37.969 1.00 15.44 5 ALA D CA 1
ATOM 738 C C . ALA D 1 5 ? 55.003 58.840 39.070 1.00 15.23 5 ALA D C 1
ATOM 739 O O . ALA D 1 5 ? 55.344 57.686 38.786 1.00 15.58 5 ALA D O 1
ATOM 741 N N . LYS D 1 6 ? 54.772 59.224 40.331 1.00 16.03 6 LYS D N 1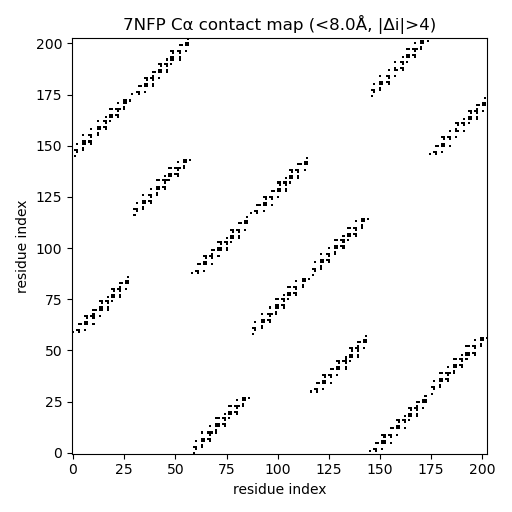
ATOM 742 C CA . LYS D 1 6 ? 54.874 58.262 41.427 1.00 15.68 6 LYS D CA 1
ATOM 743 C C . LYS D 1 6 ? 53.866 57.132 41.264 1.00 14.42 6 LYS D C 1
ATOM 744 O O . LYS D 1 6 ? 54.188 55.960 41.504 1.00 15.39 6 LYS D O 1
ATOM 750 N N . ALA D 1 7 ? 52.636 57.462 40.865 1.00 13.87 7 ALA D N 1
ATOM 751 C CA . ALA D 1 7 ? 51.632 56.424 40.673 1.00 13.40 7 ALA D CA 1
ATOM 752 C C . ALA D 1 7 ? 51.987 55.526 39.496 1.00 12.32 7 ALA D C 1
ATOM 753 O O . ALA D 1 7 ? 51.760 54.314 39.549 1.00 12.38 7 ALA D O 1
ATOM 755 N N . LEU D 1 8 ? 52.548 56.096 38.425 1.00 11.22 8 LEU D N 1
ATOM 756 C CA . LEU D 1 8 ? 53.009 55.270 37.310 1.00 11.52 8 LEU D CA 1
ATOM 757 C C . LEU D 1 8 ? 54.135 54.336 37.734 1.00 11.88 8 LEU D C 1
ATOM 758 O O . LEU D 1 8 ? 54.185 53.180 37.298 1.00 12.50 8 LEU D O 1
ATOM 763 N N . ARG D 1 9 ? 55.043 54.809 38.588 1.00 13.30 9 ARG D N 1
ATOM 764 C CA . ARG D 1 9 ? 56.089 53.925 39.098 1.00 13.80 9 ARG D CA 1
ATOM 765 C C . ARG D 1 9 ? 55.509 52.839 39.994 1.00 12.87 9 ARG D C 1
ATOM 766 O O . ARG D 1 9 ? 56.045 51.726 40.039 1.00 13.88 9 ARG D O 1
ATOM 774 N N . GLU D 1 10 ? 54.416 53.139 40.703 1.00 12.78 10 GLU D N 1
ATOM 775 C CA . GLU D 1 10 ? 53.749 52.123 41.508 1.00 13.92 10 GLU D CA 1
ATOM 776 C C . GLU D 1 10 ? 53.136 51.050 40.619 1.00 11.79 10 GLU D C 1
ATOM 777 O O . GLU D 1 10 ? 53.174 49.856 40.949 1.00 12.08 10 GLU D O 1
ATOM 783 N N . ILE D 1 11 ? 52.602 51.458 39.469 1.00 10.34 11 ILE D N 1
ATOM 784 C CA . ILE D 1 11 ? 52.110 50.510 38.477 1.00 10.51 11 ILE D CA 1
ATOM 785 C C . ILE D 1 11 ? 53.247 49.626 37.988 1.00 10.41 11 ILE D C 1
ATOM 786 O O . ILE D 1 11 ? 53.121 48.398 37.928 1.00 11.31 11 ILE D O 1
ATOM 791 N N . ALA D 1 12 ? 54.390 50.231 37.660 1.00 11.00 12 ALA D N 1
ATOM 792 C CA . ALA D 1 12 ? 55.533 49.438 37.214 1.00 11.89 12 ALA D CA 1
ATOM 793 C C . ALA D 1 12 ? 55.950 48.423 38.271 1.00 12.30 12 ALA D C 1
ATOM 794 O O . ALA D 1 12 ? 56.257 47.271 37.944 1.00 12.70 12 ALA D O 1
ATOM 796 N N . LYS D 1 13 ? 55.969 48.834 39.545 1.00 12.75 13 LYS D N 1
ATOM 797 C CA . LYS D 1 13 ? 56.328 47.924 40.632 1.00 13.60 13 LYS D CA 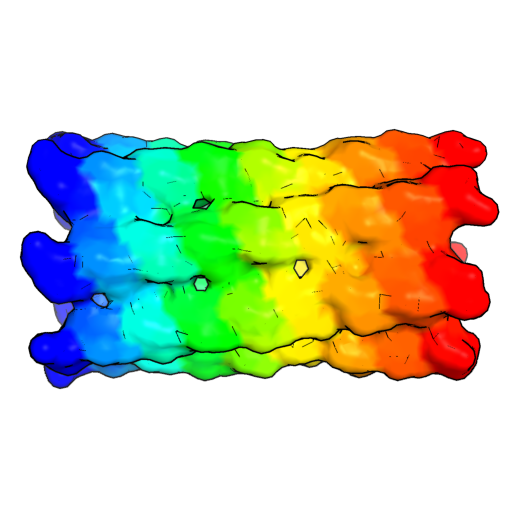1
ATOM 798 C C . LYS D 1 13 ? 55.363 46.749 40.709 1.00 12.32 13 LYS D C 1
ATOM 799 O O . LYS D 1 13 ? 55.783 45.599 40.903 1.00 13.03 13 LYS D O 1
ATOM 805 N N . ALA D 1 14 ? 54.064 47.018 40.555 1.00 11.25 14 ALA D N 1
ATOM 806 C CA . ALA D 1 14 ? 53.075 45.946 40.576 1.00 10.44 14 ALA D CA 1
ATOM 807 C C . ALA D 1 14 ? 53.272 45.003 39.401 1.00 9.26 14 ALA D C 1
ATOM 808 O O . ALA D 1 14 ? 53.124 43.783 39.545 1.00 10.40 14 ALA D O 1
ATOM 810 N N . LEU D 1 15 ? 53.618 45.551 38.231 1.00 9.79 15 LEU D N 1
ATOM 811 C CA . LEU D 1 15 ? 53.892 44.714 37.067 1.00 10.32 15 LEU D CA 1
ATOM 812 C C . LEU D 1 15 ? 55.110 43.827 37.290 1.00 10.86 15 LEU D C 1
ATOM 813 O O . LEU D 1 15 ? 55.122 42.669 36.859 1.00 11.35 15 LEU D O 1
ATOM 818 N N . ARG D 1 16 ? 56.143 44.340 37.973 1.00 10.74 16 ARG D N 1
ATOM 819 C CA . ARG D 1 16 ? 57.284 43.493 38.329 1.00 12.50 16 ARG D CA 1
ATOM 820 C C . ARG D 1 16 ? 56.882 42.375 39.288 1.00 11.98 16 ARG D C 1
ATOM 821 O O . ARG D 1 16 ? 57.425 41.265 39.204 1.00 14.23 16 ARG D O 1
ATOM 829 N N . GLU D 1 17 ? 55.944 42.640 40.204 1.00 12.01 17 GLU D N 1
ATOM 830 C CA . GLU D 1 17 ? 55.428 41.572 41.061 1.00 14.14 17 GLU D CA 1
ATOM 831 C C . GLU D 1 17 ? 54.730 40.501 40.233 1.00 11.40 17 GLU D C 1
ATOM 832 O O . GLU D 1 17 ? 54.846 39.303 40.519 1.00 11.74 17 GLU D O 1
ATOM 838 N N . LYS D 1 18 ? 53.978 40.915 39.211 1.00 9.94 18 LYS D N 1
ATOM 839 C CA . LYS D 1 18 ? 53.345 39.944 38.321 1.00 9.53 18 LYS D CA 1
ATOM 840 C C . LYS D 1 18 ? 54.383 39.123 37.571 1.00 10.23 18 LYS D C 1
ATOM 841 O O . LYS D 1 18 ? 54.222 37.909 37.415 1.00 10.48 18 LYS D O 1
ATOM 847 N N . ALA D 1 19 ? 55.446 39.764 37.089 1.00 10.49 19 ALA D N 1
ATOM 848 C CA . ALA D 1 19 ? 56.522 39.055 36.397 1.00 10.67 19 ALA D CA 1
ATOM 849 C C . ALA D 1 19 ? 57.151 38.001 37.307 1.00 10.37 19 ALA D C 1
ATOM 850 O O . ALA D 1 19 ? 57.418 36.880 36.866 1.00 11.42 19 ALA D O 1
ATOM 864 N N . ALA D 1 21 ? 55.712 36.420 39.740 1.00 11.39 21 ALA D N 1
ATOM 865 C CA . ALA D 1 21 ? 54.740 35.338 39.877 1.00 11.39 21 ALA D CA 1
ATOM 866 C C . ALA D 1 21 ? 54.702 34.468 38.622 1.00 11.32 21 ALA D C 1
ATOM 867 O O . ALA D 1 21 ? 54.574 33.246 38.719 1.00 11.95 21 ALA D O 1
ATOM 869 N N . LEU D 1 22 ? 54.819 35.099 37.451 1.00 10.77 22 LEU D N 1
ATOM 870 C CA . LEU D 1 22 ? 54.846 34.339 36.206 1.00 9.67 22 LEU D CA 1
ATOM 871 C C . LEU D 1 22 ? 56.088 33.460 36.129 1.00 10.14 22 LEU D C 1
ATOM 872 O O . LEU D 1 22 ? 56.018 32.324 35.646 1.00 11.19 22 LEU D O 1
ATOM 877 N N . ARG D 1 23 ? 57.238 33.964 36.596 1.00 10.56 23 ARG D N 1
ATOM 878 C CA . ARG D 1 23 ? 58.427 33.119 36.656 1.00 11.14 23 ARG D CA 1
ATOM 879 C C . ARG D 1 23 ? 58.203 31.940 37.593 1.00 12.11 23 ARG D C 1
ATOM 880 O O . ARG D 1 23 ? 58.644 30.819 37.313 1.00 13.78 23 ARG D O 1
ATOM 888 N N . GLU D 1 24 ? 57.512 32.173 38.712 1.00 13.47 24 GLU D N 1
ATOM 889 C CA . GLU D 1 24 ? 57.195 31.087 39.635 1.00 14.95 24 GLU D CA 1
ATOM 890 C C . GLU D 1 24 ? 56.287 30.052 38.983 1.00 13.51 24 GLU D C 1
ATOM 891 O O . GLU D 1 24 ? 56.404 28.851 39.259 1.00 13.86 24 GLU D O 1
ATOM 897 N N . ILE D 1 25 ? 55.372 30.494 38.117 1.00 11.95 25 ILE D N 1
ATOM 898 C CA . ILE D 1 25 ? 54.538 29.552 37.373 1.00 11.20 25 ILE D CA 1
ATOM 899 C C . ILE D 1 25 ? 55.398 28.698 36.449 1.00 12.05 25 ILE D C 1
ATOM 900 O O . ILE D 1 25 ? 55.237 27.474 36.384 1.00 13.27 25 ILE D O 1
ATOM 905 N N . ALA D 1 26 ? 56.316 29.331 35.709 1.00 11.24 26 ALA D N 1
ATOM 906 C CA . ALA D 1 26 ? 57.211 28.565 34.845 1.00 13.25 26 ALA D CA 1
ATOM 907 C C . ALA D 1 26 ? 58.002 27.542 35.646 1.00 13.20 26 ALA D C 1
ATOM 908 O O . ALA D 1 26 ? 58.137 26.386 35.229 1.00 14.65 26 ALA D O 1
ATOM 910 N N . LYS D 1 27 ? 58.504 27.941 36.816 1.00 13.81 27 LYS D N 1
ATOM 911 C CA . LYS D 1 27 ? 59.277 27.024 37.648 1.00 15.91 27 LYS D CA 1
ATOM 912 C C . LYS D 1 27 ? 58.407 25.888 38.173 1.00 15.57 27 LYS D C 1
ATOM 913 O O . LYS D 1 27 ? 58.858 24.738 38.255 1.00 17.37 27 LYS D O 1
ATOM 919 N N . ALA D 1 28 ? 57.159 26.187 38.533 1.00 15.38 28 ALA D N 1
ATOM 920 C CA . ALA D 1 28 ? 56.259 25.137 38.997 1.00 14.88 28 ALA D CA 1
ATOM 921 C C . ALA D 1 28 ? 55.996 24.123 37.894 1.00 16.11 28 ALA D C 1
ATOM 922 O O . ALA D 1 28 ? 55.941 22.912 38.148 1.00 18.17 28 ALA D O 1
ATOM 924 N N . LEU D 1 29 ? 55.854 24.597 36.654 1.00 15.75 29 LEU D N 1
ATOM 925 C CA . LEU D 1 29 ? 55.630 23.690 35.533 1.00 16.57 29 LEU D CA 1
ATOM 926 C C . LEU D 1 29 ? 56.855 22.825 35.272 1.00 19.98 29 LEU D C 1
ATOM 927 O O . LEU D 1 29 ? 56.727 21.626 34.999 1.00 22.60 29 LEU D O 1
ATOM 932 N N . ARG D 1 30 ? 58.049 23.412 35.359 1.00 21.54 30 ARG D N 1
ATOM 933 C CA . ARG D 1 30 ? 59.273 22.639 35.183 1.00 24.32 30 ARG D CA 1
ATOM 934 C C . ARG D 1 30 ? 59.447 21.598 36.281 1.00 26.27 30 ARG D C 1
ATOM 935 O O . ARG D 1 30 ? 60.058 20.548 36.050 1.00 27.95 30 ARG D O 1
ATOM 943 N N . GLY D 1 31 ? 58.924 21.869 37.473 1.00 27.86 31 GLY D N 1
ATOM 944 C CA . GLY D 1 31 ? 59.071 20.964 38.594 1.00 31.06 31 GLY D CA 1
ATOM 945 C C . GLY D 1 31 ? 57.967 19.934 38.674 1.00 33.95 31 GLY D C 1
ATOM 946 O O . GLY D 1 31 ? 58.053 18.993 39.464 1.00 37.17 31 GLY D O 1
ATOM 950 N N . GLY E 1 2 ? 61.366 63.543 30.554 1.00 34.35 2 GLY E N 1
ATOM 951 C CA . GLY E 1 2 ? 60.454 63.897 31.628 1.00 29.75 2 GLY E CA 1
ATOM 952 C C . GLY E 1 2 ? 60.150 62.756 32.580 1.00 24.93 2 GLY E C 1
ATOM 953 O O . GLY E 1 2 ? 60.308 61.589 32.215 1.00 23.79 2 GLY E O 1
ATOM 954 N N . GLU E 1 3 ? 59.718 63.092 33.799 1.00 22.61 3 GLU E N 1
ATOM 955 C CA . GLU E 1 3 ? 59.431 62.065 34.795 1.00 21.78 3 GLU E CA 1
ATOM 956 C C . GLU E 1 3 ? 58.280 61.170 34.360 1.00 18.43 3 GLU E C 1
ATOM 957 O O . GLU E 1 3 ? 58.292 59.966 34.631 1.00 18.16 3 GLU E O 1
ATOM 963 N N . ILE E 1 4 ? 57.272 61.732 33.687 1.00 16.64 4 ILE E N 1
ATOM 964 C CA . ILE E 1 4 ? 56.140 60.910 33.263 1.00 15.31 4 ILE E CA 1
ATOM 965 C C . ILE E 1 4 ? 56.567 59.934 32.173 1.00 13.59 4 ILE E C 1
ATOM 966 O O . ILE E 1 4 ? 56.305 58.729 32.259 1.00 14.50 4 ILE E O 1
ATOM 971 N N . ALA E 1 5 ? 57.252 60.430 31.142 1.00 15.16 5 ALA E N 1
ATOM 972 C CA . ALA E 1 5 ? 57.739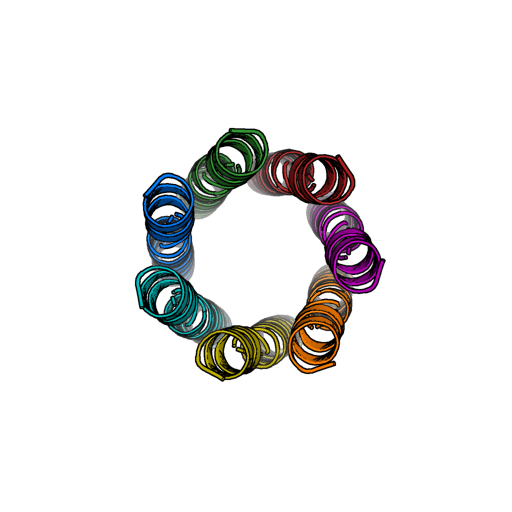 59.532 30.097 1.00 15.15 5 ALA E CA 1
ATOM 973 C C . ALA E 1 5 ? 58.664 58.464 30.672 1.00 15.22 5 ALA E C 1
ATOM 974 O O . ALA E 1 5 ? 58.602 57.296 30.265 1.00 15.74 5 ALA E O 1
ATOM 976 N N . LYS E 1 6 ? 59.524 58.841 31.623 1.00 15.95 6 LYS E N 1
ATOM 977 C CA . LYS E 1 6 ? 60.429 57.867 32.233 1.00 16.93 6 LYS E CA 1
ATOM 978 C C . LYS E 1 6 ? 59.658 56.765 32.950 1.00 15.57 6 LYS E C 1
ATOM 979 O O . LYS E 1 6 ? 60.009 55.581 32.847 1.00 15.57 6 LYS E O 1
ATOM 985 N N . ALA E 1 7 ? 58.615 57.135 33.694 1.00 14.02 7 ALA E N 1
ATOM 986 C CA . ALA E 1 7 ? 57.824 56.139 34.408 1.00 12.83 7 ALA E CA 1
ATOM 987 C C . ALA E 1 7 ? 57.073 55.249 33.430 1.00 11.79 7 ALA E C 1
ATOM 988 O O . ALA E 1 7 ? 56.938 54.041 33.655 1.00 12.88 7 ALA E O 1
ATOM 990 N N . LEU E 1 8 ? 56.587 55.822 32.327 1.00 12.12 8 LEU E N 1
ATOM 991 C CA . LEU E 1 8 ? 55.953 54.999 31.302 1.00 12.36 8 LEU E CA 1
ATOM 992 C C . LEU E 1 8 ? 56.944 54.008 30.706 1.00 13.45 8 LEU E C 1
ATOM 993 O O . LEU E 1 8 ? 56.596 52.849 30.446 1.00 12.81 8 LEU E O 1
ATOM 998 N N . ARG E 1 9 ? 58.192 54.435 30.493 1.00 13.99 9 ARG E N 1
ATOM 999 C CA . ARG E 1 9 ? 59.206 53.493 30.019 1.00 13.68 9 ARG E CA 1
ATOM 1000 C C . ARG E 1 9 ? 59.509 52.414 31.050 1.00 12.97 9 ARG E C 1
ATOM 1001 O O . ARG E 1 9 ? 59.809 51.276 30.674 1.00 14.67 9 ARG E O 1
ATOM 1009 N N . GLU E 1 10 ? 59.426 52.740 32.341 1.00 13.42 10 GLU E N 1
ATOM 1010 C CA . GLU E 1 10 ? 59.595 51.726 33.379 1.00 13.47 10 GLU E CA 1
ATOM 1011 C C . GLU E 1 10 ? 58.464 50.706 33.334 1.00 12.73 10 GLU E C 1
ATOM 1012 O O . GLU E 1 10 ? 58.678 49.510 33.582 1.00 13.05 10 GLU E O 1
ATOM 1018 N N . ILE E 1 11 ? 57.250 51.164 33.030 1.00 11.22 11 ILE E N 1
ATOM 1019 C CA . ILE E 1 11 ? 56.133 50.249 32.834 1.00 11.14 11 ILE E CA 1
ATOM 1020 C C . ILE E 1 11 ? 56.413 49.316 31.662 1.00 10.69 11 ILE E C 1
ATOM 1021 O O . ILE E 1 11 ? 56.223 48.098 31.760 1.00 11.47 11 ILE E O 1
ATOM 1026 N N . ALA E 1 12 ? 56.901 49.867 30.544 1.00 11.06 12 ALA E N 1
ATOM 1027 C CA . ALA E 1 12 ? 57.218 49.024 29.393 1.00 11.91 12 ALA E CA 1
ATOM 1028 C C . ALA E 1 12 ? 58.278 47.988 29.745 1.00 11.55 12 ALA E C 1
ATOM 1029 O O . ALA E 1 12 ? 58.189 46.833 29.315 1.00 12.64 12 ALA E O 1
ATOM 1031 N N . LYS E 1 13 ? 59.288 48.382 30.527 1.00 11.90 13 LYS E N 1
ATOM 1032 C CA . LYS E 1 13 ? 60.334 47.447 30.928 1.00 12.94 13 LYS E CA 1
ATOM 1033 C C . LYS E 1 13 ? 59.753 46.295 31.739 1.00 12.38 13 LYS E C 1
ATOM 1034 O O . LYS E 1 13 ? 60.104 45.125 31.521 1.00 12.93 13 LYS E O 1
ATOM 1040 N N . ALA E 1 14 ? 58.847 46.602 32.668 1.00 11.58 14 ALA E N 1
ATOM 1041 C CA . ALA E 1 14 ? 58.213 45.557 33.462 1.00 11.24 14 ALA E CA 1
ATOM 1042 C C . ALA E 1 14 ? 57.348 44.647 32.598 1.00 10.31 14 ALA E C 1
ATOM 1043 O O . ALA E 1 14 ? 57.289 43.432 32.834 1.00 11.48 14 ALA E O 1
ATOM 1045 N N . LEU E 1 15 ? 56.671 45.215 31.596 1.00 10.16 15 LEU E N 1
ATOM 1046 C CA . LEU E 1 15 ? 55.888 44.396 30.677 1.00 10.00 15 LEU E CA 1
ATOM 1047 C C . LEU E 1 15 ? 56.779 43.446 29.887 1.00 10.61 15 LEU E C 1
ATOM 1048 O O . LEU E 1 15 ? 56.399 42.295 29.644 1.00 11.33 15 LEU E O 1
ATOM 1053 N N . ARG E 1 16 ? 57.975 43.900 29.483 1.00 11.71 16 ARG E N 1
ATOM 1054 C CA . ARG E 1 16 ? 58.916 42.995 28.820 1.00 12.57 16 ARG E CA 1
ATOM 1055 C C . ARG E 1 16 ? 59.385 41.878 29.749 1.00 12.39 16 ARG E C 1
ATOM 1056 O O . ARG E 1 16 ? 59.622 40.752 29.287 1.00 13.26 16 ARG E O 1
ATOM 1064 N N . GLU E 1 17 ? 59.522 42.157 31.051 1.00 11.38 17 GLU E N 1
ATOM 1065 C CA 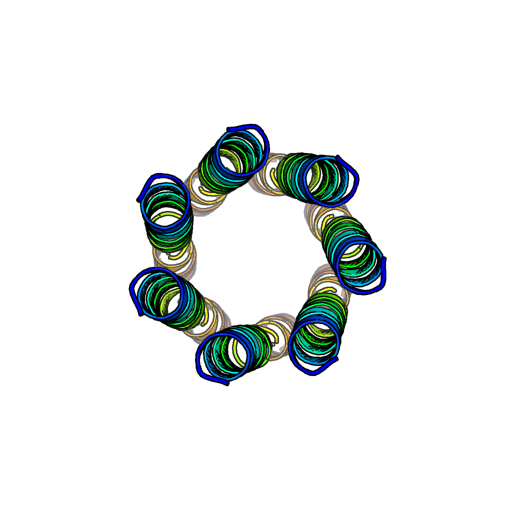. GLU E 1 17 ? 59.828 41.082 31.993 1.00 12.20 17 GLU E CA 1
ATOM 1066 C C . GLU E 1 17 ? 58.694 40.066 32.047 1.00 11.93 17 GLU E C 1
ATOM 1067 O O . GLU E 1 17 ? 58.935 38.855 32.128 1.00 12.24 17 GLU E O 1
ATOM 1073 N N . LYS E 1 18 ? 57.446 40.533 32.002 1.00 11.34 18 LYS E N 1
ATOM 1074 C CA A LYS E 1 18 ? 56.328 39.597 31.968 0.38 10.52 18 LYS E CA 1
ATOM 1075 C CA B LYS E 1 18 ? 56.319 39.606 31.960 0.62 10.56 18 LYS E CA 1
ATOM 1076 C C . LYS E 1 18 ? 56.347 38.775 30.685 1.00 9.67 18 LYS E C 1
ATOM 1077 O O . LYS E 1 18 ? 56.063 37.568 30.707 1.00 10.36 18 LYS E O 1
ATOM 1088 N N . ALA E 1 19 ? 56.696 39.399 29.559 1.00 9.49 19 ALA E N 1
ATOM 1089 C CA . ALA E 1 19 ? 56.741 38.668 28.290 1.00 10.26 19 ALA E CA 1
ATOM 1090 C C . ALA E 1 19 ? 57.783 37.554 28.351 1.00 9.92 19 ALA E C 1
ATOM 1091 O O . ALA E 1 19 ? 57.542 36.443 27.874 1.00 10.78 19 ALA E O 1
ATOM 1105 N N . ALA E 1 21 ? 58.824 35.963 31.002 1.00 10.66 21 ALA E N 1
ATOM 1106 C CA . ALA E 1 21 ? 58.303 34.914 31.876 1.00 10.37 21 ALA E CA 1
ATOM 1107 C C . ALA E 1 21 ? 57.253 34.065 31.159 1.00 10.22 21 ALA E C 1
ATOM 1108 O O . ALA E 1 21 ? 57.237 32.835 31.309 1.00 10.27 21 ALA E O 1
ATOM 1110 N N . LEU E 1 22 ? 56.385 34.716 30.376 1.00 10.07 22 LEU E N 1
ATOM 1111 C CA . LEU E 1 22 ? 55.396 33.975 29.597 1.00 9.20 22 LEU E CA 1
ATOM 1112 C C . LEU E 1 22 ? 56.069 33.056 28.580 1.00 10.13 22 LEU E C 1
ATOM 1113 O O . LEU E 1 22 ? 55.604 31.935 28.348 1.00 11.11 22 LEU E O 1
ATOM 1118 N N . ARG E 1 23 ? 57.165 33.506 27.963 1.00 9.82 23 ARG E N 1
ATOM 1119 C CA . ARG E 1 23 ? 57.902 32.626 27.056 1.00 10.98 23 ARG E CA 1
ATOM 1120 C C . ARG E 1 23 ? 58.478 31.431 27.805 1.00 10.78 23 ARG E C 1
ATOM 1121 O O . ARG E 1 23 ? 58.525 30.319 27.265 1.00 12.15 23 ARG E O 1
ATOM 1129 N N . GLU E 1 24 ? 58.924 31.638 29.049 1.00 10.54 24 GLU E N 1
ATOM 1130 C CA . GLU E 1 24 ? 59.432 30.520 29.835 1.00 11.51 24 GLU E CA 1
ATOM 1131 C C . GLU E 1 24 ? 58.321 29.551 30.218 1.00 11.61 24 GLU E C 1
ATOM 1132 O O . GLU E 1 24 ? 58.564 28.342 30.342 1.00 12.35 24 GLU E O 1
ATOM 1138 N N . ILE E 1 25 ? 57.099 30.052 30.399 1.00 10.41 25 ILE E N 1
ATOM 1139 C CA . ILE E 1 25 ? 55.962 29.158 30.595 1.00 10.67 25 ILE E CA 1
ATOM 1140 C C . ILE E 1 25 ? 55.747 28.289 29.359 1.00 11.26 25 ILE E C 1
ATOM 1141 O O . ILE E 1 25 ? 55.553 27.070 29.464 1.00 12.70 25 ILE E O 1
ATOM 1146 N N . ALA E 1 26 ? 55.773 28.899 28.169 1.00 11.42 26 ALA E N 1
ATOM 1147 C CA . ALA E 1 26 ? 55.643 28.118 26.941 1.00 11.94 26 ALA E CA 1
ATOM 1148 C C . ALA E 1 26 ? 56.734 27.062 26.839 1.00 12.33 26 ALA E C 1
ATOM 1149 O O . ALA E 1 26 ? 56.453 25.909 26.492 1.00 14.68 26 ALA E O 1
ATOM 1151 N N . LYS E 1 27 ? 57.984 27.432 27.138 1.00 12.76 27 LYS E N 1
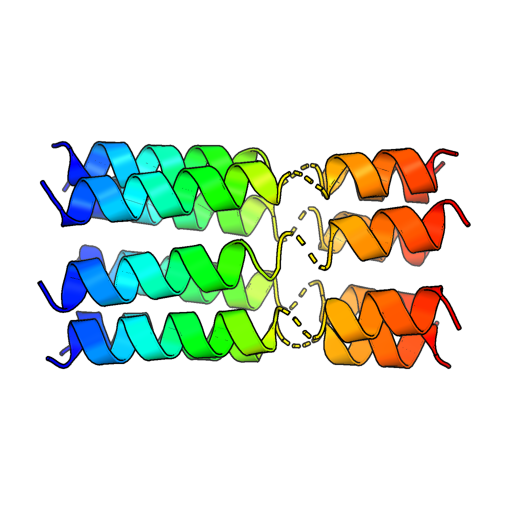ATOM 1152 C CA . LYS E 1 27 ? 59.081 26.469 27.059 1.00 13.54 27 LYS E CA 1
ATOM 1153 C C . LYS E 1 27 ? 58.897 25.336 28.059 1.00 13.88 27 LYS E C 1
ATOM 1154 O O . LYS E 1 27 ? 59.205 24.179 27.757 1.00 16.79 27 LYS E O 1
ATOM 1160 N N . ALA E 1 28 ? 58.388 25.643 29.254 1.00 13.33 28 ALA E N 1
ATOM 1161 C CA . ALA E 1 28 ? 58.147 24.595 30.241 1.00 14.27 28 ALA E CA 1
ATOM 1162 C C . ALA E 1 28 ? 57.055 23.639 29.778 1.00 15.97 28 ALA E C 1
ATOM 1163 O O . ALA E 1 28 ? 57.125 22.432 30.044 1.00 19.30 28 ALA E O 1
ATOM 1165 N N . LEU E 1 29 ? 56.030 24.166 29.101 1.00 15.28 29 LEU E N 1
ATOM 1166 C CA . LEU E 1 29 ? 54.964 23.323 28.566 1.00 17.35 29 LEU E CA 1
ATOM 1167 C C . LEU E 1 29 ? 55.468 22.450 27.421 1.00 22.24 29 LEU E C 1
ATOM 1168 O O . LEU E 1 29 ? 55.064 21.288 27.297 1.00 25.38 29 LEU E O 1
ATOM 1173 N N . ARG E 1 30 ? 56.357 22.985 26.580 1.00 23.63 30 ARG E N 1
ATOM 1174 C CA . ARG E 1 30 ? 56.969 22.176 25.530 1.00 28.54 30 ARG E CA 1
ATOM 1175 C C . ARG E 1 30 ? 57.865 21.096 26.120 1.00 31.72 30 ARG E C 1
ATOM 1176 O O . ARG E 1 30 ? 57.894 19.965 25.622 1.00 32.92 30 ARG E O 1
ATOM 1184 N N . GLY E 1 31 ? 58.603 21.428 27.174 1.00 33.90 31 GLY E N 1
ATOM 1185 C CA . GLY E 1 31 ? 59.485 20.476 27.820 1.00 36.66 31 GLY E CA 1
ATOM 1186 C C . GLY E 1 31 ? 58.740 19.345 28.498 1.00 38.87 31 GLY E C 1
ATOM 1187 O O . GLY E 1 31 ? 59.245 18.224 28.578 1.00 40.32 31 GLY E O 1
ATOM 1191 N N . GLY F 1 2 ? 36.203 63.345 25.184 1.00 22.31 2 GLY F N 1
ATOM 1192 C CA . GLY F 1 2 ? 37.535 63.497 24.625 1.00 22.31 2 GLY F CA 1
ATOM 1193 C C . GLY F 1 2 ? 38.117 62.247 23.992 1.00 31.64 2 GLY F C 1
ATOM 1194 O O . GLY F 1 2 ? 37.725 61.132 24.337 1.00 20.73 2 GLY F O 1
ATOM 1195 N N . GLU F 1 3 ? 39.061 62.441 23.065 1.00 28.01 3 GLU F N 1
ATOM 1196 C CA . GLU F 1 3 ? 39.692 61.312 22.390 1.00 26.29 3 GLU F CA 1
ATOM 1197 C C . GLU F 1 3 ? 40.544 60.493 23.350 1.00 21.00 3 GLU F C 1
ATOM 1198 O O . GLU F 1 3 ? 40.622 59.266 23.220 1.00 21.05 3 GLU F O 1
ATOM 1204 N N . ILE F 1 4 ? 41.202 61.148 24.312 1.00 18.47 4 ILE F N 1
ATOM 1205 C CA . ILE F 1 4 ? 42.037 60.416 25.265 1.00 17.20 4 ILE F CA 1
ATOM 1206 C C . ILE F 1 4 ? 41.175 59.539 26.164 1.00 17.16 4 ILE F C 1
ATOM 1207 O O . ILE F 1 4 ? 41.460 58.349 26.361 1.00 16.14 4 ILE F O 1
ATOM 1212 N N . ALA F 1 5 ? 40.098 60.108 26.716 1.00 17.47 5 ALA F N 1
ATOM 1213 C CA . ALA F 1 5 ? 39.187 59.313 27.535 1.00 16.85 5 ALA F CA 1
ATOM 1214 C C . ALA F 1 5 ? 38.576 58.167 26.734 1.00 16.73 5 ALA F C 1
ATOM 1215 O O . ALA F 1 5 ? 38.437 57.050 27.245 1.00 15.68 5 ALA F O 1
ATOM 1217 N N . LYS F 1 6 ? 38.206 58.423 25.478 1.00 16.22 6 LYS F N 1
ATOM 1218 C CA . LYS F 1 6 ? 37.648 57.372 24.630 1.00 17.39 6 LYS F CA 1
ATOM 1219 C C . LYS F 1 6 ? 38.639 56.229 24.443 1.00 14.89 6 LYS F C 1
ATOM 1220 O O . LYS F 1 6 ? 38.272 55.051 24.538 1.00 15.58 6 LYS F O 1
ATOM 1226 N N . ALA F 1 7 ? 39.904 56.562 24.174 1.00 15.07 7 ALA F N 1
ATOM 1227 C CA . ALA F 1 7 ? 40.919 55.531 23.994 1.00 13.68 7 ALA F CA 1
ATOM 1228 C C . ALA F 1 7 ? 41.151 54.756 25.284 1.00 13.64 7 ALA F C 1
ATOM 1229 O O . ALA F 1 7 ? 41.360 53.538 25.253 1.00 13.33 7 ALA F O 1
ATOM 1231 N N . LEU F 1 8 ? 41.111 55.440 26.429 1.00 12.76 8 LEU F N 1
ATOM 1232 C CA . LEU F 1 8 ? 41.232 54.742 27.703 1.00 12.16 8 LEU F CA 1
ATOM 1233 C C . LEU F 1 8 ? 40.072 53.773 27.916 1.00 12.89 8 LEU F C 1
ATOM 1234 O O . LEU F 1 8 ? 40.273 52.652 28.401 1.00 12.87 8 LEU F O 1
ATOM 1239 N N . ARG F 1 9 ? 38.851 54.180 27.555 1.00 13.76 9 ARG F N 1
ATOM 1240 C CA . ARG F 1 9 ? 37.715 53.269 27.652 1.00 14.35 9 ARG F CA 1
ATOM 1241 C C . ARG F 1 9 ? 37.873 52.083 26.713 1.00 13.55 9 ARG F C 1
ATOM 1242 O O . ARG F 1 9 ? 37.445 50.973 27.042 1.00 15.15 9 ARG F O 1
ATOM 1250 N N . GLU F 1 10 ? 38.501 52.291 25.553 1.00 13.77 10 GLU F N 1
ATOM 1251 C CA . GLU F 1 10 ? 38.761 51.183 24.640 1.00 14.71 10 GLU F CA 1
ATOM 1252 C C . GLU F 1 10 ? 39.746 50.197 25.255 1.00 14.03 10 GLU F C 1
ATOM 1253 O O . GLU F 1 10 ? 39.606 48.976 25.091 1.00 12.94 10 GLU F O 1
ATOM 1259 N N . ILE F 1 11 ? 40.740 50.712 25.980 1.00 12.40 11 ILE F N 1
ATOM 1260 C CA . ILE F 1 11 ? 41.659 49.849 26.719 1.00 11.04 11 ILE F CA 1
ATOM 1261 C C . ILE F 1 11 ? 40.897 49.038 27.760 1.00 10.83 11 ILE F C 1
ATOM 1262 O O . ILE F 1 11 ? 41.090 47.825 27.884 1.00 11.92 11 ILE F O 1
ATOM 1267 N N . ALA F 1 12 ? 40.007 49.692 28.515 1.00 10.94 12 ALA F N 1
ATOM 1268 C CA . ALA F 1 12 ? 39.223 48.968 29.513 1.00 11.45 12 ALA F CA 1
ATOM 1269 C C . ALA F 1 12 ? 38.397 47.865 28.866 1.00 11.58 12 ALA F C 1
ATOM 1270 O O . ALA F 1 12 ? 38.311 46.752 29.400 1.00 12.59 12 ALA F O 1
ATOM 1272 N N . LYS F 1 13 ? 37.805 48.147 27.700 1.00 11.95 13 LYS F N 1
ATOM 1273 C CA . LYS F 1 13 ? 37.019 47.134 27.000 1.00 12.25 13 LYS F CA 1
ATOM 1274 C C . LYS F 1 13 ? 37.881 45.940 26.605 1.00 10.52 13 LYS F C 1
ATOM 1275 O O . LYS F 1 13 ? 37.461 44.787 26.750 1.00 11.45 13 LYS F O 1
ATOM 1281 N N . ALA F 1 14 ? 39.097 46.192 26.119 1.00 11.02 14 ALA F N 1
ATOM 1282 C CA . ALA F 1 14 ? 39.984 45.092 25.747 1.00 11.00 14 ALA F CA 1
ATOM 1283 C C . ALA F 1 14 ? 40.389 44.276 26.967 1.00 11.04 14 ALA F C 1
ATOM 1284 O O . ALA F 1 14 ? 40.541 43.053 26.879 1.00 11.80 14 ALA F O 1
ATOM 1286 N N . LEU F 1 15 ? 40.580 44.937 28.110 1.00 10.45 15 LEU F N 1
ATOM 1287 C CA . LEU F 1 15 ? 40.899 44.216 29.337 1.00 9.40 15 LEU F CA 1
ATOM 1288 C C . LEU F 1 15 ? 39.734 43.339 29.779 1.00 8.58 15 LEU F C 1
ATOM 1289 O O . LEU F 1 15 ? 39.946 42.217 30.249 1.00 9.87 15 LEU F O 1
ATOM 1294 N N . ARG F 1 16 ? 38.495 43.821 29.629 1.00 10.14 16 ARG F N 1
ATOM 1295 C CA . ARG F 1 16 ? 37.341 42.978 29.930 1.00 10.35 16 ARG F CA 1
ATOM 1296 C C . ARG F 1 16 ? 37.286 41.787 28.982 1.00 9.21 16 ARG F C 1
ATOM 1297 O O . ARG F 1 16 ? 36.904 40.682 29.382 1.00 11.23 16 ARG F O 1
ATOM 1305 N N . GLU F 1 17 ? 37.676 41.990 27.721 1.00 10.10 17 GLU F N 1
ATOM 1306 C CA . GLU F 1 17 ? 37.732 40.881 26.774 1.00 12.42 17 GLU F CA 1
ATOM 1307 C C . GLU F 1 17 ? 38.759 39.844 27.218 1.00 10.91 17 GLU F C 1
ATOM 1308 O O . GLU F 1 17 ? 38.519 38.630 27.122 1.00 12.15 17 GLU F O 1
ATOM 1314 N N . LYS F 1 18 ? 39.906 40.299 27.731 1.00 10.36 18 LYS F N 1
ATOM 1315 C CA . LYS F 1 18 ? 40.893 39.366 28.273 1.00 9.36 18 LYS F CA 1
ATOM 1316 C C . LYS F 1 18 ? 40.348 38.626 29.482 1.00 9.36 18 LYS F C 1
ATOM 1317 O O . LYS F 1 18 ? 40.612 37.431 29.649 1.00 10.96 18 LYS F O 1
ATOM 1323 N N . ALA F 1 19 ? 39.590 39.312 30.340 1.00 10.23 19 ALA F N 1
ATOM 1324 C CA . ALA F 1 19 ? 39.019 38.660 31.527 1.00 9.79 19 ALA F CA 1
ATOM 1325 C C . ALA F 1 19 ? 38.087 37.523 31.113 1.00 9.67 19 ALA F C 1
ATOM 1326 O O . ALA F 1 19 ? 38.096 36.439 31.718 1.00 10.77 19 ALA F O 1
ATOM 1340 N N . ALA F 1 21 ? 38.252 35.765 28.376 1.00 9.93 21 ALA F N 1
ATOM 1341 C CA . ALA F 1 21 ? 39.104 34.680 27.890 1.00 11.16 21 ALA F CA 1
ATOM 1342 C C . ALA F 1 21 ? 39.769 33.914 29.047 1.00 10.06 21 ALA F C 1
ATOM 1343 O O . ALA F 1 21 ? 39.918 32.693 28.981 1.00 10.40 21 ALA F O 1
ATOM 1345 N N . LEU F 1 22 ? 40.173 34.627 30.105 1.00 9.03 22 LEU F N 1
ATOM 1346 C CA . LEU F 1 22 ? 40.722 33.954 31.284 1.00 9.26 22 LEU F CA 1
ATOM 1347 C C . LEU F 1 22 ? 39.676 33.076 31.970 1.00 8.99 22 LEU F C 1
ATOM 1348 O O . LEU F 1 22 ? 39.993 31.972 32.438 1.00 10.04 22 LEU F O 1
ATOM 1353 N N . ARG F 1 23 ? 38.425 33.542 32.048 1.00 9.73 23 ARG F N 1
ATOM 1354 C CA . ARG F 1 23 ? 37.364 32.682 32.571 1.00 10.53 23 ARG F CA 1
ATOM 1355 C C . ARG F 1 23 ? 37.136 31.476 31.671 1.00 11.23 23 ARG F C 1
ATOM 1356 O O . ARG F 1 23 ? 36.817 30.385 32.163 1.00 11.96 23 ARG F O 1
ATOM 1364 N N . GLU F 1 24 ? 37.315 31.649 30.359 1.00 10.61 24 GLU F N 1
ATOM 1365 C CA . GLU F 1 24 ? 37.196 30.533 29.428 1.00 12.14 24 GLU F CA 1
ATOM 1366 C C . GLU F 1 24 ? 38.302 29.512 29.663 1.00 11.32 24 GLU F C 1
ATOM 1367 O O . GLU F 1 24 ? 38.066 28.298 29.560 1.00 12.41 24 GLU F O 1
ATOM 1373 N N . ILE F 1 25 ? 39.509 29.982 29.997 1.00 10.16 25 ILE F N 1
ATOM 1374 C CA . ILE F 1 25 ? 40.603 29.075 30.348 1.00 9.33 25 ILE F CA 1
ATOM 1375 C C . ILE F 1 25 ? 40.271 28.301 31.619 1.00 10.36 25 ILE F C 1
ATOM 1376 O O . ILE F 1 25 ? 40.468 27.082 31.693 1.00 11.23 25 ILE F O 1
ATOM 1381 N N . ALA F 1 26 ? 39.777 28.999 32.648 1.00 10.18 26 ALA F N 1
ATOM 1382 C CA . ALA F 1 26 ? 39.375 28.311 33.873 1.00 10.51 26 ALA F CA 1
ATOM 1383 C C . ALA F 1 26 ? 38.334 27.238 33.589 1.00 11.17 26 ALA F C 1
ATOM 1384 O O . ALA F 1 26 ? 38.409 26.132 34.138 1.00 12.33 26 ALA F O 1
ATOM 1386 N N . LYS F 1 27 ? 37.353 27.551 32.734 1.00 11.80 27 LYS F N 1
ATOM 1387 C CA . LYS F 1 27 ? 36.312 26.585 32.394 1.00 12.53 27 LYS F CA 1
ATOM 1388 C C . LYS F 1 27 ? 36.906 25.377 31.681 1.00 12.56 27 LYS F C 1
ATOM 1389 O O . LYS F 1 27 ? 36.523 24.230 31.959 1.00 14.15 27 LYS F O 1
ATOM 1395 N N . ALA F 1 28 ? 37.865 25.614 30.778 1.00 12.46 28 ALA F N 1
ATOM 1396 C CA . ALA F 1 28 ? 38.525 24.513 30.080 1.00 12.24 28 ALA F CA 1
ATOM 1397 C C . ALA F 1 28 ? 39.301 23.623 31.047 1.00 12.84 28 ALA F C 1
ATOM 1398 O O . ALA F 1 28 ? 39.337 22.396 30.880 1.00 15.34 28 ALA F O 1
ATOM 1400 N N . LEU F 1 29 ? 39.939 24.221 32.056 1.00 13.30 29 LEU F N 1
ATOM 1401 C CA . LEU F 1 29 ? 40.663 23.437 33.053 1.00 14.12 29 LEU F CA 1
ATOM 1402 C C . LEU F 1 29 ? 39.709 22.628 33.925 1.00 16.67 29 LEU F C 1
ATOM 1403 O O . LEU F 1 29 ? 40.013 21.483 34.284 1.00 21.11 29 LEU F O 1
ATOM 1408 N N . ARG F 1 30 ? 38.545 23.191 34.259 1.00 16.64 30 ARG F N 1
ATOM 1409 C CA . ARG F 1 30 ? 37.544 22.426 34.999 1.00 17.78 30 ARG F CA 1
ATOM 1410 C C . ARG F 1 30 ? 37.049 21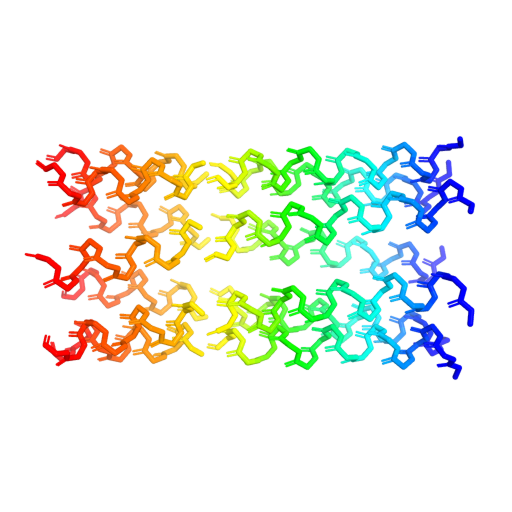.240 34.183 1.00 22.33 30 ARG F C 1
ATOM 1411 O O . ARG F 1 30 ? 36.747 20.178 34.738 1.00 23.76 30 ARG F O 1
ATOM 1419 N N . GLY F 1 31 ? 36.936 21.408 32.870 1.00 25.36 31 GLY F N 1
ATOM 1420 C CA . GLY F 1 31 ? 36.471 20.339 32.006 1.00 29.36 31 GLY F CA 1
ATOM 1421 C C . GLY F 1 31 ? 37.507 19.245 31.862 1.00 32.82 31 GLY F C 1
ATOM 1422 O O . GLY F 1 31 ? 38.702 19.488 32.038 1.00 35.20 31 GLY F O 1
ATOM 1426 N N . GLY G 1 2 ? 44.983 62.872 18.000 1.00 27.59 2 GLY G N 1
ATOM 1427 C CA . GLY G 1 2 ? 46.246 63.201 18.634 1.00 23.32 2 GLY G CA 1
ATOM 1428 C C . GLY G 1 2 ? 47.192 62.029 18.787 1.00 20.81 2 GLY G C 1
ATOM 1429 O O . GLY G 1 2 ? 46.761 60.875 18.808 1.00 20.38 2 GLY G O 1
ATOM 1430 N N . GLU G 1 3 ? 48.489 62.325 18.905 1.00 20.90 3 GLU G N 1
ATOM 1431 C CA . GLU G 1 3 ? 49.478 61.257 19.034 1.00 22.04 3 GLU G CA 1
ATOM 1432 C C . GLU G 1 3 ? 49.301 60.466 20.325 1.00 19.64 3 GLU G C 1
ATOM 1433 O O . GLU G 1 3 ? 49.551 59.256 20.340 1.00 19.40 3 GLU G O 1
ATOM 1439 N N . ILE G 1 4 ? 48.879 61.113 21.413 1.00 18.13 4 ILE G N 1
ATOM 1440 C CA . ILE G 1 4 ? 48.666 60.382 22.661 1.00 16.76 4 ILE G CA 1
ATOM 1441 C C . ILE G 1 4 ? 47.489 59.425 22.521 1.00 15.57 4 ILE G C 1
ATOM 1442 O O . ILE G 1 4 ? 47.592 58.237 22.849 1.00 14.12 4 ILE G O 1
ATOM 1447 N N . ALA G 1 5 ? 46.356 59.924 22.021 1.00 16.47 5 ALA G N 1
ATOM 1448 C CA . ALA G 1 5 ? 45.203 59.058 21.807 1.00 17.21 5 ALA G CA 1
ATOM 1449 C C . ALA G 1 5 ? 45.540 57.917 20.855 1.00 16.59 5 ALA G C 1
ATOM 1450 O O . ALA G 1 5 ? 45.127 56.777 21.079 1.00 17.19 5 ALA G O 1
ATOM 1452 N N . LYS G 1 6 ? 46.294 58.202 19.787 1.00 15.97 6 LYS G N 1
ATOM 1453 C CA . LYS G 1 6 ? 46.675 57.144 18.853 1.00 16.81 6 LYS G CA 1
ATOM 1454 C C . LYS G 1 6 ? 47.510 56.072 19.539 1.00 15.23 6 LYS G C 1
ATOM 1455 O O . LYS G 1 6 ? 47.334 54.874 19.280 1.00 15.83 6 LYS G O 1
ATOM 1461 N N . ALA G 1 7 ? 48.428 56.481 20.417 1.00 14.36 7 ALA G N 1
ATOM 1462 C CA . ALA G 1 7 ? 49.258 55.511 21.123 1.00 13.88 7 ALA G CA 1
ATOM 1463 C C . ALA G 1 7 ? 48.422 54.669 22.075 1.00 12.31 7 ALA G C 1
ATOM 1464 O O . ALA G 1 7 ? 48.662 53.464 22.225 1.00 12.03 7 ALA G O 1
ATOM 1466 N N . LEU G 1 8 ? 47.436 55.285 22.728 1.00 13.05 8 LEU G N 1
ATOM 1467 C CA . LEU G 1 8 ? 46.541 54.527 23.594 1.00 12.37 8 LEU G CA 1
ATOM 1468 C C . LEU G 1 8 ? 45.718 53.530 22.788 1.00 11.82 8 LEU G C 1
ATOM 1469 O O . LEU G 1 8 ? 45.464 52.415 23.252 1.00 13.05 8 LEU G O 1
ATOM 1474 N N . ARG G 1 9 ? 45.287 53.915 21.582 1.00 13.51 9 ARG G N 1
ATOM 1475 C CA . ARG G 1 9 ? 44.584 52.965 20.726 1.00 14.89 9 ARG G CA 1
ATOM 1476 C C . ARG G 1 9 ? 45.498 51.824 20.294 1.00 13.86 9 ARG G C 1
ATOM 1477 O O . ARG G 1 9 ? 45.035 50.690 20.132 1.00 14.09 9 ARG G O 1
ATOM 1485 N N . GLU G 1 10 ? 46.791 52.096 20.120 1.00 14.04 10 GLU G N 1
ATOM 1486 C CA . GLU G 1 10 ? 47.735 51.028 19.803 1.00 14.37 10 GLU G CA 1
ATOM 1487 C C . GLU G 1 10 ? 47.860 50.054 20.970 1.00 13.08 10 GLU G C 1
ATOM 1488 O O . GLU G 1 10 ? 47.997 48.836 20.771 1.00 13.15 10 GLU G O 1
ATOM 1494 N N . ILE G 1 11 ? 47.808 50.575 22.196 1.00 12.27 11 ILE G N 1
ATOM 1495 C CA . ILE G 1 11 ? 47.798 49.719 23.379 1.00 11.44 11 ILE G CA 1
ATOM 1496 C C . ILE G 1 11 ? 46.568 48.819 23.372 1.00 11.85 11 ILE G C 1
ATOM 1497 O O . ILE G 1 11 ? 46.665 47.607 23.595 1.00 12.44 11 ILE G O 1
ATOM 1502 N N . ALA G 1 12 ? 45.393 49.394 23.098 1.00 12.33 12 ALA G N 1
ATOM 1503 C CA . ALA G 1 12 ? 44.174 48.584 23.071 1.00 12.14 12 ALA G CA 1
ATOM 1504 C C . ALA G 1 12 ? 44.255 47.504 21.996 1.00 12.65 12 ALA G C 1
ATOM 1505 O O . ALA G 1 12 ? 43.805 46.370 22.208 1.00 13.22 12 ALA G O 1
ATOM 1507 N N . LYS G 1 13 ? 44.842 47.834 20.842 1.00 13.29 13 LYS G N 1
ATOM 1508 C CA . LYS G 1 13 ? 45.009 46.860 19.770 1.00 12.93 13 LYS G CA 1
ATOM 1509 C C . LYS G 1 13 ? 45.879 45.692 20.224 1.00 12.79 13 LYS G C 1
ATOM 1510 O O . LYS G 1 13 ? 45.568 44.525 19.941 1.00 13.99 13 LYS G O 1
ATOM 1516 N N . ALA G 1 14 ? 46.971 45.986 20.934 1.00 13.03 14 ALA G N 1
ATOM 1517 C CA . ALA G 1 14 ? 47.829 44.929 21.457 1.00 11.93 14 ALA G CA 1
ATOM 1518 C C . ALA G 1 14 ? 47.089 44.077 22.482 1.00 10.76 14 ALA G C 1
ATOM 1519 O O . ALA G 1 14 ? 47.259 42.851 22.524 1.00 11.88 14 ALA G O 1
ATOM 1521 N N . LEU G 1 15 ? 46.264 44.705 23.319 1.00 11.08 15 LEU G N 1
ATOM 1522 C CA . LEU G 1 15 ? 45.499 43.943 24.299 1.00 11.03 15 LEU G CA 1
ATOM 1523 C C . LEU G 1 15 ? 44.508 43.001 23.621 1.00 9.95 15 LEU G C 1
ATOM 1524 O O . LEU G 1 15 ? 44.270 41.889 24.109 1.00 11.72 15 LEU G O 1
ATOM 1529 N N . ARG G 1 16 ? 43.913 43.425 22.498 1.00 11.51 16 ARG G N 1
ATOM 1530 C CA . ARG G 1 16 ? 43.021 42.521 21.773 1.00 12.47 16 ARG G CA 1
ATOM 1531 C C . ARG G 1 16 ? 43.774 41.348 21.155 1.00 13.77 16 ARG G C 1
ATOM 1532 O O . ARG G 1 16 ? 43.207 40.254 21.033 1.00 13.31 16 ARG G O 1
ATOM 1540 N N . GLU G 1 17 ? 45.034 41.548 20.747 1.00 12.69 17 GLU G N 1
ATOM 1541 C CA A GLU G 1 17 ? 45.802 40.399 20.290 0.65 12.89 17 GLU G CA 1
ATOM 1542 C CA B GLU G 1 17 ? 45.887 40.442 20.313 0.35 13.24 17 GLU G CA 1
ATOM 1543 C C . GLU G 1 17 ? 46.093 39.445 21.444 1.00 11.97 17 GLU G C 1
ATOM 1544 O O . GLU G 1 17 ? 46.087 38.226 21.239 1.00 13.56 17 GLU G O 1
ATOM 1555 N N . LYS G 1 18 ? 46.319 39.969 22.653 1.00 11.41 18 LYS G N 1
ATOM 1556 C CA . LYS G 1 18 ? 46.483 39.089 23.807 1.00 10.71 18 LYS G CA 1
ATOM 1557 C C . LYS G 1 18 ? 45.203 38.312 24.080 1.00 9.86 18 LYS G C 1
ATOM 1558 O O . LYS G 1 18 ? 45.253 37.120 24.401 1.00 11.26 18 LYS G O 1
ATOM 1564 N N . ALA G 1 19 ? 44.048 38.965 23.961 1.00 10.24 19 ALA G N 1
ATOM 1565 C CA . ALA G 1 19 ? 42.772 38.287 24.178 1.00 11.29 19 ALA G CA 1
ATOM 1566 C C . ALA G 1 19 ? 42.588 37.125 23.199 1.00 11.75 19 ALA G C 1
ATOM 1567 O O . ALA G 1 19 ? 42.137 36.055 23.596 1.00 12.53 19 ALA G O 1
ATOM 1581 N N . ALA G 1 21 ? 44.919 35.356 21.783 1.00 10.00 21 ALA G N 1
ATOM 1582 C CA . ALA G 1 21 ? 45.811 34.278 22.204 1.00 9.36 21 ALA G CA 1
ATOM 1583 C C . ALA G 1 21 ? 45.276 33.525 23.424 1.00 9.82 21 ALA G C 1
ATOM 1584 O O . ALA G 1 21 ? 45.382 32.304 23.494 1.00 10.87 21 ALA G O 1
ATOM 1586 N N . LEU G 1 22 ? 44.687 34.256 24.374 1.00 9.45 22 LEU G N 1
ATOM 1587 C CA . LEU G 1 22 ? 44.090 33.612 25.538 1.00 9.38 22 LEU G CA 1
ATOM 1588 C C . LEU G 1 22 ? 42.928 32.712 25.139 1.00 9.48 22 LEU G C 1
ATOM 1589 O O . LEU G 1 22 ? 42.769 31.617 25.691 1.00 10.10 22 LEU G O 1
ATOM 1594 N N . ARG G 1 23 ? 42.108 33.146 24.177 1.00 9.88 23 ARG G N 1
ATOM 1595 C CA . ARG G 1 23 ? 41.029 32.284 23.698 1.00 11.18 23 ARG G CA 1
ATOM 1596 C C . ARG G 1 23 ? 41.582 31.035 23.032 1.00 11.06 23 ARG G C 1
ATOM 1597 O O . ARG G 1 23 ? 41.000 29.950 23.153 1.00 12.67 23 ARG G O 1
ATOM 1605 N N . GLU G 1 24 ? 42.706 31.164 22.321 1.00 10.16 24 GLU G N 1
ATOM 1606 C CA . GLU G 1 24 ? 43.304 29.989 21.699 1.00 11.35 24 GLU G CA 1
ATOM 1607 C C . GLU G 1 24 ? 43.931 29.069 22.738 1.00 10.51 24 GLU G C 1
ATOM 1608 O O . GLU G 1 24 ? 43.978 27.852 22.533 1.00 12.34 24 GLU G O 1
ATOM 1614 N N . ILE G 1 25 ? 44.408 29.617 23.855 1.00 9.82 25 ILE G N 1
ATOM 1615 C CA . ILE G 1 25 ? 44.855 28.765 24.957 1.00 9.76 25 ILE G CA 1
ATOM 1616 C C . ILE G 1 25 ? 43.689 27.945 25.497 1.00 9.24 25 ILE G C 1
ATOM 1617 O O . ILE G 1 25 ? 43.808 26.733 25.710 1.00 11.12 25 ILE G O 1
ATOM 1622 N N . ALA G 1 26 ? 42.534 28.590 25.717 1.00 10.13 26 ALA G N 1
ATOM 1623 C CA . ALA G 1 26 ? 41.353 27.847 26.157 1.00 10.69 26 ALA G CA 1
ATOM 1624 C C . ALA G 1 26 ? 40.978 26.756 25.161 1.00 12.16 26 ALA G C 1
ATOM 1625 O O . ALA G 1 26 ? 40.682 25.620 25.555 1.00 13.03 26 ALA G O 1
ATOM 1627 N N . LYS G 1 27 ? 40.995 27.080 23.863 1.00 12.28 27 LYS G N 1
ATOM 1628 C CA . LYS G 1 27 ? 40.647 26.097 22.837 1.00 13.84 27 LYS G CA 1
ATOM 1629 C C . LYS G 1 27 ? 41.611 24.922 22.867 1.00 13.59 27 LYS G C 1
ATOM 1630 O O . LYS G 1 27 ? 41.191 23.763 22.760 1.00 15.25 27 LYS G O 1
ATOM 1636 N N . ALA G 1 28 ? 42.906 25.201 23.043 1.00 12.42 28 ALA G N 1
ATOM 1637 C CA . ALA G 1 28 ? 43.898 24.134 23.124 1.00 12.79 28 ALA G CA 1
ATOM 1638 C C . ALA G 1 28 ? 43.642 23.239 24.329 1.00 13.66 28 ALA G C 1
ATOM 1639 O O . ALA G 1 28 ? 43.748 22.009 24.235 1.00 16.46 28 ALA G O 1
ATOM 1641 N N . LEU G 1 29 ? 43.283 23.837 25.469 1.00 13.40 29 LEU G N 1
ATOM 1642 C CA . LEU G 1 29 ? 43.031 23.056 26.675 1.00 14.06 29 LEU G CA 1
ATOM 1643 C C . LEU G 1 29 ? 41.781 22.195 26.538 1.00 16.55 29 LEU G C 1
ATOM 1644 O O . LEU G 1 29 ? 41.720 21.102 27.121 1.00 19.76 29 LEU G O 1
ATOM 1649 N N . ARG G 1 30 ? 40.780 22.665 25.783 1.00 16.11 30 ARG G N 1
ATOM 1650 C CA . ARG G 1 30 ? 39.577 21.868 25.559 1.00 18.43 30 ARG G CA 1
ATOM 1651 C C . ARG G 1 30 ? 39.855 20.672 24.661 1.00 23.00 30 ARG G C 1
ATOM 1652 O O . ARG G 1 30 ? 39.138 19.670 24.733 1.00 24.52 30 ARG G O 1
ATOM 1660 N N . GLY G 1 31 ? 40.856 20.771 23.793 1.00 25.96 31 GLY G N 1
ATOM 1661 C CA . GLY G 1 31 ? 41.187 19.695 22.879 1.00 31.21 31 GLY G CA 1
ATOM 1662 C C . GLY G 1 31 ? 42.415 18.944 23.340 1.00 36.20 31 GLY G C 1
ATOM 1663 O O . GLY G 1 31 ? 42.574 18.682 24.534 1.00 39.42 31 GLY G O 1
#

Sequence (203 aa):
GEIAKALREIAKALREKKAALREIAKALRGGEIAKALREIAKALREKAALREIAKALRGGEIAKALREIAKALREKAALREIAKALRGGEIAKALREIAKALREKAALREIAKALRGGEIAKALREIAKALREKKAALREIAKALRGGEIAKALREIAKALREKAALREIAKALRGGEIAKALREIAKALREEKAALREIAKALRG

Foldseek 3Di:
DVVVVVVVVVVVVVVVVCCVVVVVVVVVD/DVVVVVVVVVVVVVVVVCVVVVVVVVVVD/DVVVVVVVVVVVVVVVVCVVVVVVVVVVD/DVVVVVVVVVVVVVVVVCVVVVVVVVVVD/DVVVVVVVVVVVVVVVVCVVVVVVVVVVD/DVVVVVVVVVVVVVVVVCVVVVVVVVVVD/DVVVVVVVVVVVVVVVVCVVVVVVVVVVD

Solvent-accessible surface area: 10583 Å² total